Protein AF-A0A2D0HL45-F1 (afdb_monomer)

Solvent-accessible surface area (backbone atoms only — not comparable to full-atom values): 13352 Å² total; per-residue (Å²): 132,86,79,77,74,74,88,69,82,51,83,36,63,44,53,72,78,44,89,88,61,51,73,60,35,48,45,4,49,53,31,47,52,37,23,52,58,42,44,47,71,77,46,72,50,41,83,80,36,59,42,48,44,43,72,50,83,51,104,52,35,43,33,35,37,68,48,84,56,44,29,63,36,43,30,49,51,35,31,61,39,51,37,62,47,97,81,18,38,58,30,42,39,42,71,47,47,92,82,48,58,69,70,59,42,51,50,41,29,51,45,42,42,73,60,66,31,65,50,72,90,38,34,41,62,65,64,72,49,75,48,79,42,76,57,97,88,41,80,45,79,46,76,47,65,20,44,74,50,43,50,70,39,56,44,32,69,77,49,23,46,99,86,23,42,65,46,95,59,58,74,83,82,57,66,69,69,40,81,86,66,72,76,88,64,93,85,51,93,85,78,68,73,68,86,48,72,76,58,50,69,74,19,57,67,24,54,69,63,65,52,34,67,66,43,48,65,52,51,54,52,51,54,74,74,65,62,134

Radius of gyration: 19.43 Å; Cα contacts (8 Å, |Δi|>4): 300; chains: 1; bounding box: 54×35×70 Å

Mean predicted aligned error: 11.61 Å

Structure (mmCIF, N/CA/C/O backbone):
data_AF-A0A2D0HL45-F1
#
_entry.id   AF-A0A2D0HL45-F1
#
loop_
_atom_site.group_PDB
_atom_site.id
_atom_site.type_symbol
_atom_site.label_atom_id
_atom_site.label_alt_id
_atom_site.label_comp_id
_atom_site.label_asym_id
_atom_site.label_entity_id
_atom_site.label_seq_id
_atom_site.pdbx_PDB_ins_code
_atom_site.Cartn_x
_atom_site.Cartn_y
_atom_site.Cartn_z
_atom_site.occupancy
_atom_site.B_iso_or_equiv
_atom_site.auth_seq_id
_atom_site.auth_comp_id
_atom_site.auth_asym_id
_atom_site.auth_atom_id
_atom_site.pdbx_PDB_model_num
ATOM 1 N N . MET A 1 1 ? 6.464 -2.007 38.163 1.00 32.06 1 MET A N 1
ATOM 2 C CA . MET A 1 1 ? 4.986 -1.958 38.150 1.00 32.06 1 MET A CA 1
ATOM 3 C C . MET A 1 1 ? 4.542 -2.177 36.715 1.00 32.06 1 MET A C 1
ATOM 5 O O . MET A 1 1 ? 5.005 -1.414 35.874 1.00 32.06 1 MET A O 1
ATOM 9 N N . PRO A 1 2 ? 3.759 -3.215 36.379 1.00 33.69 2 PRO A N 1
ATOM 10 C CA . PRO A 1 2 ? 3.255 -3.335 35.023 1.00 33.69 2 PRO A CA 1
ATOM 11 C C . PRO A 1 2 ? 2.146 -2.297 34.858 1.00 33.69 2 PRO A C 1
ATOM 13 O O . PRO A 1 2 ? 1.166 -2.292 35.602 1.00 33.69 2 PRO A O 1
ATOM 16 N N . VAL A 1 3 ? 2.342 -1.378 33.919 1.00 33.78 3 VAL A N 1
ATOM 17 C CA . VAL A 1 3 ? 1.290 -0.474 33.465 1.00 33.78 3 VAL A CA 1
ATOM 18 C C . VAL A 1 3 ? 0.230 -1.355 32.815 1.00 33.78 3 VAL A C 1
ATOM 20 O O . VAL A 1 3 ? 0.477 -1.981 31.786 1.00 33.78 3 VAL A O 1
ATOM 23 N N . VAL A 1 4 ? -0.928 -1.459 33.463 1.00 36.31 4 VAL A N 1
ATOM 24 C CA . VAL A 1 4 ? -2.128 -2.048 32.874 1.00 36.31 4 VAL A CA 1
ATOM 25 C C . VAL A 1 4 ? -2.457 -1.191 31.659 1.00 36.31 4 VAL A C 1
ATOM 27 O O . VAL A 1 4 ? -2.862 -0.040 31.809 1.00 36.31 4 VAL A O 1
ATOM 30 N N . ALA A 1 5 ? -2.207 -1.718 30.459 1.00 38.91 5 ALA A N 1
ATOM 31 C CA . ALA A 1 5 ? -2.649 -1.091 29.226 1.00 38.91 5 ALA A CA 1
ATOM 32 C C . ALA A 1 5 ? -4.167 -0.911 29.332 1.00 38.91 5 ALA A C 1
ATOM 34 O O . ALA A 1 5 ? -4.906 -1.892 29.446 1.00 38.91 5 ALA A O 1
ATOM 35 N N . SER A 1 6 ? -4.623 0.340 29.380 1.00 40.00 6 SER A N 1
ATOM 36 C CA . SER A 1 6 ? -6.040 0.657 29.292 1.00 40.00 6 SER A CA 1
ATOM 37 C C . SER A 1 6 ? -6.598 -0.018 28.043 1.00 40.00 6 SER A C 1
ATOM 39 O O . SER A 1 6 ? -6.000 0.045 26.969 1.00 40.00 6 SER A O 1
ATOM 41 N N . VAL A 1 7 ? -7.730 -0.705 28.191 1.00 44.62 7 VAL A N 1
ATOM 42 C CA . VAL A 1 7 ? -8.458 -1.299 27.069 1.00 44.62 7 VAL A CA 1
ATOM 43 C C . VAL A 1 7 ? -9.063 -0.147 26.271 1.00 44.62 7 VAL A C 1
ATOM 45 O O . VAL A 1 7 ? -10.201 0.258 26.485 1.00 44.62 7 VAL A O 1
ATOM 48 N N . VAL A 1 8 ? -8.251 0.450 25.404 1.00 56.59 8 VAL A N 1
ATOM 49 C CA . VAL A 1 8 ? -8.719 1.368 24.375 1.00 56.59 8 VAL A CA 1
ATOM 50 C C . VAL A 1 8 ? -9.341 0.488 23.299 1.00 56.59 8 VAL A C 1
ATOM 52 O O . VAL A 1 8 ? -8.666 -0.382 22.747 1.00 56.59 8 VAL A O 1
ATOM 55 N N . ASN A 1 9 ? -10.646 0.644 23.064 1.00 73.19 9 ASN A N 1
ATOM 56 C CA . ASN A 1 9 ? -11.312 -0.032 21.955 1.00 73.19 9 ASN A CA 1
ATOM 57 C C . ASN A 1 9 ? -10.661 0.455 20.660 1.00 73.19 9 ASN A C 1
ATOM 59 O O . ASN A 1 9 ? -10.787 1.643 20.368 1.00 73.19 9 ASN A O 1
ATOM 63 N N . PRO A 1 10 ? -9.976 -0.421 19.906 1.00 83.44 10 PRO A N 1
ATOM 64 C CA . PRO A 1 10 ? -9.275 0.003 18.712 1.00 83.44 10 PRO A CA 1
ATOM 65 C C . PRO A 1 10 ? -10.278 0.527 17.689 1.00 83.44 10 PRO A C 1
ATOM 67 O O . PRO A 1 10 ? -11.283 -0.136 17.413 1.00 83.44 10 PRO A O 1
ATOM 70 N N . LYS A 1 11 ? -9.988 1.680 17.085 1.00 85.38 11 LYS A N 1
ATOM 71 C CA . LYS A 1 11 ? -10.807 2.215 15.986 1.00 85.38 11 LYS A CA 1
ATOM 72 C C . LYS A 1 11 ? -10.955 1.235 14.817 1.00 85.38 11 LYS A C 1
ATOM 74 O O . LYS A 1 11 ? -12.012 1.200 14.192 1.00 85.38 11 LYS A O 1
ATOM 79 N N . ILE A 1 12 ? -9.929 0.426 14.526 1.00 86.00 12 ILE A N 1
ATOM 80 C CA . ILE A 1 12 ? -10.014 -0.679 13.553 1.00 86.00 12 ILE A CA 1
ATOM 81 C C . ILE A 1 12 ? -9.445 -1.957 14.153 1.00 86.00 12 ILE A C 1
ATOM 83 O O . ILE A 1 12 ? -8.337 -1.958 14.690 1.00 86.00 12 ILE A O 1
ATOM 87 N N . GLN A 1 13 ? -10.149 -3.071 13.947 1.00 84.69 13 GLN A N 1
ATOM 88 C CA . GLN A 1 13 ? -9.666 -4.401 14.307 1.00 84.69 13 GLN A CA 1
ATOM 89 C C . GLN A 1 13 ? -9.912 -5.416 13.189 1.00 84.69 13 GLN A C 1
ATOM 91 O O . GLN A 1 13 ? -11.034 -5.615 12.727 1.00 84.69 13 GLN A O 1
ATOM 96 N N . LEU A 1 14 ? -8.851 -6.105 12.782 1.00 81.88 14 LEU A N 1
ATOM 97 C CA . LEU A 1 14 ? -8.839 -7.078 11.692 1.00 81.88 14 LEU A CA 1
ATOM 98 C C . LEU A 1 14 ? -8.418 -8.433 12.259 1.00 81.88 14 LEU A C 1
ATOM 100 O O . LEU A 1 14 ? -7.443 -8.514 13.004 1.00 81.88 14 LEU A O 1
ATOM 104 N N . SER A 1 15 ? -9.137 -9.501 11.913 1.00 84.69 15 SER A N 1
ATOM 105 C CA . SER A 1 15 ? -8.855 -10.859 12.390 1.00 84.69 15 SER A CA 1
ATOM 106 C C . SER A 1 15 ? -8.793 -11.841 11.229 1.00 84.69 15 SER A C 1
ATOM 108 O O . SER A 1 15 ? -9.733 -11.936 10.443 1.00 84.69 15 SER A O 1
ATOM 110 N N . LEU A 1 16 ? -7.714 -12.624 11.148 1.00 81.50 16 LEU A N 1
ATOM 111 C CA . LEU A 1 16 ? -7.560 -13.689 10.150 1.00 81.50 16 LEU A CA 1
ATOM 112 C C . LEU A 1 16 ? -8.571 -14.834 10.342 1.00 81.50 16 LEU A C 1
ATOM 114 O O . LEU A 1 16 ? -8.855 -15.579 9.399 1.00 81.50 16 LEU A O 1
ATOM 118 N N . GLY A 1 17 ? -9.090 -14.979 11.566 1.00 79.00 17 GLY A N 1
ATOM 119 C CA . GLY A 1 17 ? -10.068 -15.998 11.944 1.00 79.00 17 GLY A CA 1
ATOM 120 C C . GLY A 1 17 ? -11.524 -15.602 11.700 1.00 79.00 17 GLY A C 1
ATOM 121 O O . GLY A 1 17 ? -12.405 -16.405 11.988 1.00 79.00 17 GLY A O 1
ATOM 122 N N . ASP A 1 18 ? -11.793 -14.393 11.199 1.00 77.75 18 ASP A N 1
ATOM 123 C CA . ASP A 1 18 ? -13.158 -13.962 10.898 1.00 77.75 18 ASP A CA 1
ATOM 124 C C . ASP A 1 18 ? -13.743 -14.827 9.753 1.00 77.75 18 ASP A C 1
ATOM 126 O O . ASP A 1 18 ? -13.163 -14.893 8.666 1.00 77.75 18 ASP A O 1
ATOM 130 N N . PRO A 1 19 ? -14.873 -15.527 9.956 1.00 75.94 19 PRO A N 1
ATOM 131 C CA . PRO A 1 19 ? -15.447 -16.397 8.928 1.00 75.94 19 PRO A CA 1
ATOM 132 C C . PRO A 1 19 ? -15.963 -15.629 7.700 1.00 75.94 19 PRO A C 1
ATOM 134 O O . PRO A 1 19 ? -16.224 -16.234 6.660 1.00 75.94 19 PRO A O 1
ATOM 137 N N . SER A 1 20 ? -16.118 -14.306 7.795 1.00 71.88 20 SER A N 1
ATOM 138 C CA . SER A 1 20 ? -16.593 -13.454 6.702 1.00 71.88 20 SER A CA 1
ATOM 139 C C . SER A 1 20 ? -15.489 -12.988 5.742 1.00 71.88 20 SER A C 1
ATOM 141 O O . SER A 1 20 ? -15.802 -12.480 4.657 1.00 71.88 20 SER A O 1
ATOM 143 N N . ILE A 1 21 ? -14.209 -13.173 6.100 1.00 70.00 21 ILE A N 1
ATOM 144 C CA . ILE A 1 21 ? -13.082 -12.732 5.276 1.00 70.00 21 ILE A CA 1
ATOM 145 C C . ILE A 1 21 ? -12.648 -13.814 4.277 1.00 70.00 21 ILE A C 1
ATOM 147 O O . ILE A 1 21 ? -12.538 -14.997 4.586 1.00 70.00 21 ILE A O 1
ATOM 151 N N . THR A 1 22 ? -12.371 -13.400 3.041 1.00 75.50 22 THR A N 1
ATOM 152 C CA . THR A 1 22 ? -11.852 -14.288 1.983 1.00 75.50 22 THR A CA 1
ATOM 153 C C . THR A 1 22 ? -10.320 -14.305 1.965 1.00 75.50 22 THR A C 1
ATOM 155 O O . THR A 1 22 ? -9.671 -13.478 2.605 1.00 75.50 22 THR A O 1
ATOM 158 N N . TRP A 1 23 ? -9.714 -15.191 1.169 1.00 74.00 23 TRP A N 1
ATOM 159 C CA . TRP A 1 23 ? -8.257 -15.232 0.971 1.00 74.00 23 TRP A CA 1
ATOM 160 C C . TRP A 1 23 ? -7.651 -13.894 0.520 1.00 74.00 23 TRP A C 1
ATOM 162 O O . TRP A 1 23 ? -6.572 -13.531 0.973 1.00 74.00 23 TRP A O 1
ATOM 172 N N . ILE A 1 24 ? -8.380 -13.122 -0.291 1.00 69.19 24 ILE A N 1
ATOM 173 C CA . ILE A 1 24 ? -7.975 -11.776 -0.731 1.00 69.19 24 ILE A CA 1
ATOM 174 C C . ILE A 1 24 ? -7.875 -10.817 0.460 1.00 69.19 24 ILE A C 1
ATOM 176 O O . ILE A 1 24 ? -6.890 -10.100 0.591 1.00 69.19 24 ILE A O 1
ATOM 180 N N . HIS A 1 25 ? -8.841 -10.854 1.379 1.00 71.88 25 HIS A N 1
ATOM 181 C CA . HIS A 1 25 ? -8.785 -10.033 2.588 1.00 71.88 25 HIS A CA 1
ATOM 182 C C . HIS A 1 25 ? -7.601 -10.432 3.474 1.00 71.88 25 HIS A C 1
ATOM 184 O O . HIS A 1 25 ? -6.937 -9.564 4.026 1.00 71.88 25 HIS A O 1
ATOM 190 N N . ARG A 1 26 ? -7.306 -11.736 3.591 1.00 80.00 26 ARG A N 1
ATOM 191 C CA . ARG A 1 26 ? -6.144 -12.231 4.351 1.00 80.00 26 ARG A CA 1
ATOM 192 C C . ARG A 1 26 ? -4.827 -11.744 3.754 1.00 80.00 26 ARG A C 1
ATOM 194 O O . ARG A 1 26 ? -3.961 -11.301 4.502 1.00 80.00 26 ARG A O 1
ATOM 201 N N . ALA A 1 27 ? -4.704 -11.776 2.427 1.00 76.75 27 ALA A N 1
ATOM 202 C CA . ALA A 1 27 ? -3.566 -11.195 1.722 1.00 76.75 27 ALA A CA 1
ATOM 203 C C . ALA A 1 27 ? -3.451 -9.686 1.995 1.00 76.75 27 ALA A C 1
ATOM 205 O O . ALA A 1 27 ? -2.362 -9.203 2.291 1.00 76.75 27 ALA A O 1
ATOM 206 N N . GLY A 1 28 ? -4.583 -8.974 2.008 1.00 76.50 28 GLY A N 1
ATOM 207 C CA . GLY A 1 28 ? -4.655 -7.580 2.433 1.00 76.50 28 GLY A CA 1
ATOM 208 C C . GLY A 1 28 ? -4.145 -7.352 3.858 1.00 76.50 28 GLY A C 1
ATOM 209 O O . GLY A 1 28 ? -3.267 -6.522 4.068 1.00 76.50 28 GLY A O 1
ATOM 210 N N . ILE A 1 29 ? -4.623 -8.130 4.836 1.00 82.06 29 ILE A N 1
ATOM 211 C CA . ILE A 1 29 ? -4.160 -8.060 6.237 1.00 82.06 29 ILE A CA 1
ATOM 212 C C . ILE A 1 29 ? -2.646 -8.261 6.316 1.00 82.06 29 ILE A C 1
ATOM 214 O O . ILE A 1 29 ? -1.959 -7.488 6.982 1.00 82.06 29 ILE A O 1
ATOM 218 N N . ALA A 1 30 ? -2.122 -9.277 5.626 1.00 84.56 30 ALA A N 1
ATOM 219 C CA . ALA A 1 30 ? -0.688 -9.546 5.590 1.00 84.56 30 ALA A CA 1
ATOM 220 C C . ALA A 1 30 ? 0.087 -8.368 4.981 1.00 84.56 30 ALA A C 1
ATOM 222 O O . ALA A 1 30 ? 1.128 -7.967 5.499 1.00 84.56 30 ALA A O 1
ATOM 223 N N . GLY A 1 31 ? -0.451 -7.758 3.927 1.00 85.25 31 GLY A N 1
ATOM 224 C CA . GLY A 1 31 ? 0.129 -6.562 3.342 1.00 85.25 31 GLY A CA 1
ATOM 225 C C . GLY A 1 31 ? 0.176 -5.360 4.289 1.00 85.25 31 GLY A C 1
ATOM 226 O O . GLY A 1 31 ? 1.186 -4.648 4.334 1.00 85.25 31 GLY A O 1
ATOM 227 N N . LEU A 1 32 ? -0.869 -5.186 5.108 1.00 88.62 32 LEU A N 1
ATOM 228 C CA . LEU A 1 32 ? -0.907 -4.137 6.136 1.00 88.62 32 LEU A CA 1
ATOM 229 C C . LEU A 1 32 ? 0.157 -4.374 7.160 1.00 88.62 32 LEU A C 1
ATOM 231 O O . LEU A 1 32 ? 0.913 -3.474 7.491 1.00 88.62 32 LEU A O 1
ATOM 235 N N . TRP A 1 33 ? 0.214 -5.608 7.636 1.00 90.81 33 TRP A N 1
ATOM 236 C CA . TRP A 1 33 ? 1.158 -6.018 8.641 1.00 90.81 33 TRP A CA 1
ATOM 237 C C . TRP A 1 33 ? 2.587 -5.678 8.234 1.00 90.81 33 TRP A C 1
ATOM 239 O O . TRP A 1 33 ? 3.313 -5.046 8.999 1.00 90.81 33 TRP A O 1
ATOM 249 N N . MET A 1 34 ? 2.979 -6.063 7.016 1.00 91.12 34 MET A N 1
ATOM 250 C CA . MET A 1 34 ? 4.317 -5.784 6.494 1.00 91.12 34 MET A CA 1
ATOM 251 C C . MET A 1 34 ? 4.567 -4.279 6.385 1.00 91.12 34 MET A C 1
ATOM 253 O O . MET A 1 34 ? 5.622 -3.796 6.792 1.00 91.12 34 MET A O 1
ATOM 257 N N . THR A 1 35 ? 3.572 -3.522 5.920 1.00 93.12 35 THR A N 1
ATOM 258 C CA . THR A 1 35 ? 3.667 -2.061 5.835 1.00 93.12 35 THR A CA 1
ATOM 259 C C . THR A 1 35 ? 3.834 -1.412 7.205 1.00 93.12 35 THR A C 1
ATOM 261 O O . THR A 1 35 ? 4.759 -0.629 7.395 1.00 93.12 35 THR A O 1
ATOM 264 N N . LEU A 1 36 ? 3.006 -1.775 8.184 1.00 94.00 36 LEU A N 1
ATOM 265 C CA . LEU A 1 36 ? 3.097 -1.262 9.551 1.00 94.00 36 LEU A CA 1
ATOM 266 C C . LEU A 1 36 ? 4.441 -1.613 10.191 1.00 94.00 36 LEU A C 1
ATOM 268 O O . LEU A 1 36 ? 5.030 -0.771 10.858 1.00 94.00 36 LEU A O 1
ATOM 272 N N . LYS A 1 37 ? 4.979 -2.814 9.934 1.00 94.12 37 LYS A N 1
ATOM 273 C CA . LYS A 1 37 ? 6.322 -3.195 10.392 1.00 94.12 37 LYS A CA 1
ATOM 274 C C . LYS A 1 37 ? 7.435 -2.361 9.778 1.00 94.12 37 LYS A C 1
ATOM 276 O O . LYS A 1 37 ? 8.422 -2.088 10.459 1.00 94.12 37 LYS A O 1
ATOM 281 N N . GLN A 1 38 ? 7.288 -1.932 8.532 1.00 94.19 38 GLN A N 1
ATOM 282 C CA . GLN A 1 38 ? 8.246 -1.011 7.937 1.00 94.19 38 GLN A CA 1
ATOM 283 C C . GLN A 1 38 ? 8.064 0.418 8.472 1.00 94.19 38 GLN A C 1
ATOM 285 O O . GLN A 1 38 ? 9.054 1.078 8.781 1.00 94.19 38 GLN A O 1
ATOM 290 N N . LEU A 1 39 ? 6.826 0.877 8.669 1.00 94.62 39 LEU A N 1
ATOM 291 C CA . LEU A 1 39 ? 6.544 2.185 9.273 1.00 94.62 39 LEU A CA 1
ATOM 292 C C . LEU A 1 39 ? 7.012 2.276 10.729 1.00 94.62 39 LEU A C 1
ATOM 294 O O . LEU A 1 39 ? 7.439 3.342 11.151 1.00 94.62 39 LEU A O 1
ATOM 298 N N . GLU A 1 40 ? 7.007 1.167 11.472 1.00 94.50 40 GLU A N 1
ATOM 299 C CA . GLU A 1 40 ? 7.599 1.054 12.815 1.00 94.50 40 GLU A CA 1
ATOM 300 C C . GLU A 1 40 ? 9.089 1.433 12.814 1.00 94.50 40 GLU A C 1
ATOM 302 O O . GLU A 1 40 ? 9.574 2.001 13.787 1.00 94.50 40 GLU A O 1
ATOM 307 N N . LYS A 1 41 ? 9.812 1.141 11.724 1.00 94.00 41 LYS A N 1
ATOM 308 C CA . LYS A 1 41 ? 11.231 1.493 11.573 1.00 94.00 41 LYS A CA 1
ATOM 309 C C . LYS A 1 41 ? 11.427 2.935 11.110 1.00 94.00 41 LYS A C 1
ATOM 311 O O . LYS A 1 41 ? 12.370 3.580 11.547 1.00 94.00 41 LYS A O 1
ATOM 316 N N . LEU A 1 42 ? 10.569 3.409 10.202 1.00 93.69 42 LEU A N 1
ATOM 317 C CA . LEU A 1 42 ? 10.660 4.756 9.621 1.00 93.69 42 LEU A CA 1
ATOM 318 C C . LEU A 1 42 ? 10.202 5.849 10.595 1.00 93.69 42 LEU A C 1
ATOM 320 O O . LEU A 1 42 ? 10.759 6.939 10.592 1.00 93.69 42 LEU A O 1
ATOM 324 N N . TYR A 1 43 ? 9.202 5.538 11.419 1.00 95.75 43 TYR A N 1
ATOM 325 C CA . TYR A 1 43 ? 8.583 6.440 12.387 1.00 95.75 43 TYR A CA 1
ATOM 326 C C . TYR A 1 43 ? 8.501 5.728 13.739 1.00 95.75 43 TYR A C 1
ATOM 328 O O . TYR A 1 43 ? 7.418 5.264 14.118 1.00 95.75 43 TYR A O 1
ATOM 336 N N . PRO A 1 44 ? 9.624 5.531 14.448 1.00 94.50 44 PRO A N 1
ATOM 337 C CA . PRO A 1 44 ? 9.659 4.729 15.670 1.00 94.50 44 PRO A CA 1
ATOM 338 C C . PRO A 1 44 ? 8.788 5.305 16.790 1.00 94.50 44 PRO A C 1
ATOM 340 O O . PRO A 1 44 ? 8.279 4.544 17.617 1.00 94.50 44 PRO A O 1
ATOM 343 N N . ILE A 1 45 ? 8.567 6.621 16.807 1.00 95.62 45 ILE A N 1
ATOM 344 C CA . ILE A 1 45 ? 7.834 7.294 17.878 1.00 95.62 45 ILE A CA 1
ATOM 345 C C . ILE A 1 45 ? 6.398 7.577 17.400 1.00 95.62 45 ILE A C 1
ATOM 347 O O . ILE A 1 45 ? 6.215 8.216 16.365 1.00 95.62 45 ILE A O 1
ATOM 351 N N . PRO A 1 46 ? 5.344 7.168 18.140 1.00 93.00 46 PRO A N 1
AT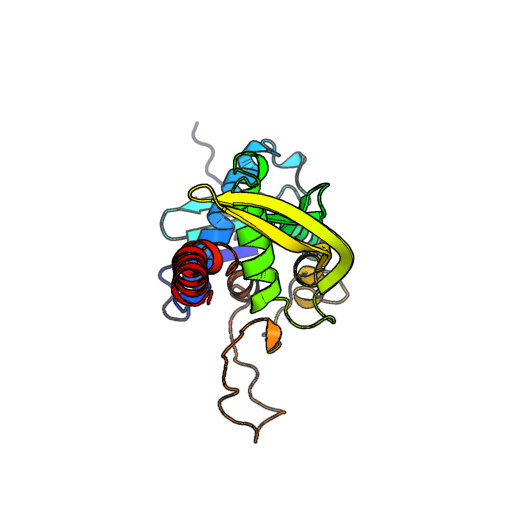OM 352 C CA . PRO A 1 46 ? 3.956 7.416 17.732 1.00 93.00 46 PRO A CA 1
ATOM 353 C C . PRO A 1 46 ? 3.627 8.889 17.464 1.00 93.00 46 PRO A C 1
ATOM 355 O O . PRO A 1 46 ? 2.822 9.171 16.585 1.00 93.00 46 PRO A O 1
ATOM 358 N N . ALA A 1 47 ? 4.279 9.819 18.170 1.00 94.19 47 ALA A N 1
ATOM 359 C CA . ALA A 1 47 ? 4.107 11.262 17.991 1.00 94.19 47 ALA A CA 1
ATOM 360 C C . ALA A 1 47 ? 4.533 11.781 16.601 1.00 94.19 47 ALA A C 1
ATOM 362 O O . ALA A 1 47 ? 4.117 12.864 16.200 1.00 94.19 47 ALA A O 1
ATOM 363 N N . GLU A 1 48 ? 5.330 11.016 15.849 1.00 94.31 48 GLU A N 1
ATOM 364 C CA . GLU A 1 48 ? 5.717 11.338 14.465 1.00 94.31 48 GLU A CA 1
ATOM 365 C C . GLU A 1 48 ? 4.616 10.978 13.454 1.00 94.31 48 GLU A C 1
ATOM 367 O O . GLU A 1 48 ? 4.703 11.318 12.273 1.00 94.31 48 GLU A O 1
ATOM 372 N N . ARG A 1 49 ? 3.574 10.272 13.906 1.00 96.12 49 ARG A N 1
ATOM 373 C CA . ARG A 1 49 ? 2.483 9.764 13.076 1.00 96.12 49 ARG A CA 1
ATOM 374 C C . ARG A 1 49 ? 1.206 10.548 13.387 1.00 96.12 49 ARG A C 1
ATOM 376 O O . ARG A 1 49 ? 0.927 10.826 14.558 1.00 96.12 49 ARG A O 1
ATOM 383 N N . PRO A 1 50 ? 0.378 10.878 12.383 1.00 96.44 50 PRO A N 1
ATOM 384 C CA . PRO A 1 50 ? -0.862 11.602 12.626 1.00 96.44 50 PRO A CA 1
ATOM 385 C C . PRO A 1 50 ? -1.765 10.893 13.633 1.00 96.44 50 PRO A C 1
ATOM 387 O O . PRO A 1 50 ? -1.902 9.669 13.614 1.00 96.44 50 PRO A O 1
ATOM 390 N N . GLY A 1 51 ? -2.370 11.675 14.529 1.00 95.06 51 GLY A N 1
ATOM 391 C CA . GLY A 1 51 ? -3.258 11.150 15.562 1.00 95.06 51 GLY A CA 1
ATOM 392 C C . GLY A 1 51 ? -2.571 10.241 16.581 1.00 95.06 51 GLY A C 1
ATOM 393 O O . GLY A 1 51 ? -3.257 9.450 17.219 1.00 95.06 51 GLY A O 1
ATOM 394 N N . ASN A 1 52 ? -1.243 10.302 16.730 1.00 96.19 52 ASN A N 1
ATOM 395 C CA . ASN A 1 52 ? -0.491 9.354 17.554 1.00 96.19 52 ASN A CA 1
ATOM 396 C C . ASN A 1 52 ? -0.789 7.896 17.162 1.00 96.19 52 ASN A C 1
ATOM 398 O O . ASN A 1 52 ? -0.972 7.048 18.035 1.00 96.19 52 ASN A O 1
ATOM 402 N N . LEU A 1 53 ? -0.906 7.616 15.854 1.00 95.31 53 LEU A N 1
ATOM 403 C CA . LEU A 1 53 ? -1.301 6.304 15.343 1.00 95.31 53 LEU A CA 1
ATOM 404 C C . LEU A 1 53 ? -0.418 5.190 15.924 1.00 95.31 53 LEU A C 1
ATOM 406 O O . LEU A 1 53 ? 0.794 5.118 15.693 1.00 95.31 53 LEU A O 1
ATOM 410 N N . THR A 1 54 ? -1.060 4.269 16.627 1.00 95.50 54 THR A N 1
ATOM 411 C CA . THR A 1 54 ? -0.454 3.063 17.181 1.00 95.50 54 THR A CA 1
ATOM 412 C C . THR A 1 54 ? -1.140 1.828 16.628 1.00 95.50 54 THR A C 1
ATOM 414 O O . THR A 1 54 ? -2.249 1.877 16.090 1.00 95.50 54 THR A O 1
ATOM 417 N N . TRP A 1 55 ? -0.453 0.698 16.734 1.00 94.00 55 TRP A N 1
ATOM 418 C CA . TRP A 1 55 ? -0.989 -0.576 16.303 1.00 94.00 55 TRP A CA 1
ATOM 419 C C . TRP A 1 55 ? -0.521 -1.708 17.200 1.00 94.00 55 TRP A C 1
ATOM 421 O O . TRP A 1 55 ? 0.591 -1.693 17.729 1.00 94.00 55 TRP A O 1
ATOM 431 N N . LEU A 1 56 ? -1.380 -2.713 17.335 1.00 93.62 56 LEU A N 1
ATOM 432 C CA . LEU A 1 56 ? -1.072 -3.975 17.990 1.00 93.62 56 LEU A CA 1
ATOM 433 C C . LEU A 1 56 ? -1.142 -5.093 16.956 1.00 93.62 56 LEU A C 1
ATOM 435 O O . LEU A 1 56 ? -2.164 -5.293 16.299 1.00 93.62 56 LEU A O 1
ATOM 439 N N . LEU A 1 57 ? -0.041 -5.826 16.834 1.00 92.06 57 LEU A N 1
ATOM 440 C CA . LEU A 1 57 ? 0.149 -6.879 15.847 1.00 92.06 57 LEU A CA 1
ATOM 441 C C . LEU A 1 57 ? 0.279 -8.226 16.573 1.00 92.06 57 LEU A C 1
ATOM 443 O O . LEU A 1 57 ? 1.264 -8.459 17.271 1.00 92.06 57 LEU A O 1
ATOM 447 N N . THR A 1 58 ? -0.700 -9.125 16.406 1.00 91.00 58 THR A N 1
ATOM 448 C CA . THR A 1 58 ? -0.642 -10.528 16.875 1.00 91.00 58 THR A CA 1
ATOM 449 C C . THR A 1 58 ? -0.748 -11.512 15.704 1.00 91.00 58 THR A C 1
ATOM 451 O O . THR A 1 58 ? -1.339 -11.165 14.688 1.00 91.00 58 THR A O 1
ATOM 454 N N . PRO A 1 59 ? -0.276 -12.768 15.808 1.00 89.50 59 PRO A N 1
ATOM 455 C CA . PRO A 1 59 ? -0.290 -13.703 14.675 1.00 89.50 59 PRO A CA 1
ATOM 456 C C . PRO A 1 59 ? -1.647 -13.892 13.973 1.00 89.50 59 PRO A C 1
ATOM 458 O O . PRO A 1 59 ? -1.689 -14.394 12.853 1.00 89.50 59 PRO A O 1
ATOM 461 N N . ARG A 1 60 ? -2.766 -13.533 14.623 1.00 86.12 60 ARG A N 1
ATOM 462 C CA . ARG A 1 60 ? -4.116 -13.636 14.053 1.00 86.12 60 ARG A CA 1
ATOM 463 C C . ARG A 1 60 ? -4.885 -12.323 13.989 1.00 86.12 60 ARG A C 1
ATOM 465 O O . ARG A 1 60 ? -5.948 -12.317 13.372 1.00 86.12 60 ARG A O 1
ATOM 472 N N . THR A 1 61 ? -4.397 -11.246 14.600 1.00 86.62 61 THR A N 1
ATOM 473 C CA . THR A 1 61 ? -5.133 -9.981 14.679 1.00 86.62 61 THR A CA 1
ATOM 474 C C . THR A 1 61 ? -4.242 -8.768 14.481 1.00 86.62 61 THR A C 1
ATOM 476 O O . THR A 1 61 ? -3.085 -8.746 14.891 1.00 86.62 61 THR A O 1
ATOM 479 N N . LEU A 1 62 ? -4.824 -7.732 13.894 1.00 87.62 62 LEU A N 1
ATOM 480 C CA . LEU A 1 62 ? -4.224 -6.419 13.736 1.00 87.62 62 LEU A CA 1
ATOM 481 C C . LEU A 1 62 ? -5.216 -5.390 14.255 1.00 87.62 62 LEU A C 1
ATOM 483 O O . LEU A 1 62 ? -6.358 -5.354 13.798 1.00 87.62 62 LEU A O 1
ATOM 487 N N . SER A 1 63 ? -4.774 -4.563 15.191 1.00 89.00 63 SER A N 1
ATOM 488 C CA . SER A 1 63 ? -5.568 -3.466 15.735 1.00 89.00 63 SER A CA 1
ATOM 489 C C . SER A 1 63 ? -4.866 -2.143 15.472 1.00 89.00 63 SER A C 1
ATOM 491 O O . SER A 1 63 ? -3.654 -2.062 15.658 1.00 89.00 63 SER A O 1
ATOM 493 N N . LEU A 1 64 ? -5.619 -1.128 15.057 1.00 90.00 64 LEU A N 1
ATOM 494 C CA . LEU A 1 64 ? -5.145 0.241 14.864 1.00 90.00 64 LEU A CA 1
ATOM 495 C C . LEU A 1 64 ? -5.892 1.174 15.809 1.00 90.00 64 LEU A C 1
ATOM 497 O O . LEU A 1 64 ? -7.112 1.063 15.944 1.00 90.00 64 LEU A O 1
ATOM 501 N N . GLU A 1 65 ? -5.158 2.111 16.396 1.00 92.38 65 GLU A N 1
ATOM 502 C CA . GLU A 1 65 ? -5.704 3.109 17.307 1.00 92.38 65 GLU A CA 1
ATOM 503 C C . GLU A 1 65 ? -5.073 4.475 17.054 1.00 92.38 65 GLU A C 1
ATOM 505 O O . GLU A 1 65 ? -3.858 4.584 16.878 1.00 92.38 65 GLU A O 1
ATOM 510 N N . TRP A 1 66 ? -5.897 5.520 17.030 1.00 94.06 66 TRP A N 1
ATOM 511 C CA . TRP A 1 66 ? -5.448 6.893 16.828 1.00 94.06 66 TRP A CA 1
ATOM 512 C C . TRP A 1 66 ? -6.449 7.900 17.396 1.00 94.06 66 TRP A C 1
ATOM 514 O O . TRP A 1 66 ? -7.628 7.621 17.605 1.00 94.06 66 TRP A O 1
ATOM 524 N N . GLN A 1 67 ? -5.967 9.119 17.587 1.00 93.50 67 GLN A N 1
ATOM 525 C CA . GLN A 1 67 ? -6.706 10.277 18.065 1.00 93.50 67 GLN A CA 1
ATOM 526 C C . GLN A 1 67 ? -7.020 11.237 16.911 1.00 93.50 67 GLN A C 1
ATOM 528 O O . GLN A 1 67 ? -6.318 11.286 15.901 1.00 93.50 67 GLN A O 1
ATOM 533 N N . GLY A 1 68 ? -8.056 12.055 17.082 1.00 91.38 68 GLY A N 1
ATOM 534 C CA . GLY A 1 68 ? -8.431 13.072 16.101 1.00 91.38 68 GLY A CA 1
ATOM 535 C C . GLY A 1 68 ? -9.206 12.513 14.906 1.00 91.38 68 GLY A C 1
ATOM 536 O O . GLY A 1 68 ? -10.002 11.586 15.044 1.00 91.38 68 GLY A O 1
ATOM 537 N N . GLN A 1 69 ? -9.025 13.146 13.745 1.00 92.81 69 GLN A N 1
ATOM 538 C CA . GLN A 1 69 ? -9.834 12.916 12.548 1.00 92.81 69 GLN A CA 1
ATOM 539 C C . GLN A 1 69 ? -9.346 11.700 11.746 1.00 92.81 69 GLN A C 1
ATOM 541 O O . GLN A 1 69 ? -8.186 11.649 11.332 1.00 92.81 69 GLN A O 1
ATOM 546 N N . ASP A 1 70 ? -10.250 10.759 11.464 1.00 90.06 70 ASP A N 1
ATOM 547 C CA . ASP A 1 70 ? -9.934 9.491 10.789 1.00 90.06 70 ASP A CA 1
ATOM 548 C C . ASP A 1 70 ? -9.357 9.699 9.392 1.00 90.06 70 ASP A C 1
ATOM 550 O O . ASP A 1 70 ? -8.381 9.048 9.023 1.00 90.06 70 ASP A O 1
ATOM 554 N N . PHE A 1 71 ? -9.905 10.654 8.638 1.00 92.56 71 PHE A N 1
ATOM 555 C CA . PHE A 1 71 ? -9.420 10.969 7.298 1.00 92.56 71 PHE A CA 1
ATOM 556 C C . PHE A 1 71 ? -7.926 11.301 7.285 1.00 92.56 71 PHE A C 1
ATOM 558 O O . PHE A 1 71 ? -7.206 10.797 6.430 1.00 92.56 71 PHE A O 1
ATOM 565 N N . VAL A 1 72 ? -7.447 12.112 8.233 1.00 96.06 72 VAL A N 1
ATOM 566 C CA . VAL A 1 72 ? -6.040 12.543 8.278 1.00 96.06 72 VAL A CA 1
ATOM 567 C C . VAL A 1 72 ? -5.118 11.344 8.488 1.00 96.06 72 VAL A C 1
ATOM 569 O O . VAL A 1 72 ? -4.098 11.212 7.812 1.00 96.06 72 VAL A O 1
ATOM 572 N N . VAL A 1 73 ? -5.495 10.448 9.401 1.00 94.56 73 VAL A N 1
ATOM 573 C CA . VAL A 1 73 ? -4.701 9.263 9.736 1.00 94.56 73 VAL A CA 1
ATOM 574 C C . VAL A 1 73 ? -4.722 8.243 8.600 1.00 94.56 73 VAL A C 1
ATOM 576 O O . VAL A 1 73 ? -3.672 7.728 8.215 1.00 94.56 73 VAL A O 1
ATOM 579 N N . LEU A 1 74 ? -5.894 7.981 8.021 1.00 89.50 74 LEU A N 1
ATOM 580 C CA . LEU A 1 74 ? -6.045 7.025 6.927 1.00 89.50 74 LEU A CA 1
ATOM 581 C C . LEU A 1 74 ? -5.416 7.535 5.629 1.00 89.50 74 LEU A C 1
ATOM 583 O O . LEU A 1 74 ? -4.758 6.764 4.941 1.00 89.50 74 LEU A O 1
ATOM 587 N N . ASP A 1 75 ? -5.558 8.819 5.296 1.00 93.69 75 ASP A N 1
ATOM 588 C CA . ASP A 1 75 ? -4.913 9.416 4.120 1.00 93.69 75 ASP A CA 1
ATOM 589 C C . ASP A 1 75 ? -3.388 9.343 4.241 1.00 93.69 75 ASP A C 1
ATOM 591 O O . ASP A 1 75 ? -2.718 8.927 3.296 1.00 93.69 75 ASP A O 1
ATOM 595 N N . TRP A 1 76 ? -2.841 9.642 5.425 1.00 96.19 76 TRP A N 1
ATOM 596 C CA . TRP A 1 76 ? -1.417 9.451 5.692 1.00 96.19 76 TRP A CA 1
ATOM 597 C C . TRP A 1 76 ? -1.004 7.986 5.550 1.00 96.19 76 TRP A C 1
ATOM 599 O O . TRP A 1 76 ? -0.064 7.701 4.814 1.00 96.19 76 TRP A O 1
ATOM 609 N N . LEU A 1 77 ? -1.720 7.051 6.184 1.00 94.31 77 LEU A N 1
ATOM 610 C CA . LEU A 1 77 ? -1.387 5.626 6.138 1.00 94.31 77 LEU A CA 1
ATOM 611 C C . LEU A 1 77 ? -1.406 5.091 4.703 1.00 94.31 77 LEU A C 1
ATOM 613 O O . LEU A 1 77 ? -0.486 4.380 4.302 1.00 94.31 77 LEU A O 1
ATOM 617 N N . LEU A 1 78 ? -2.423 5.443 3.912 1.00 90.81 78 LEU A N 1
ATOM 618 C CA . LEU A 1 78 ? -2.532 5.011 2.519 1.00 90.81 78 LEU A CA 1
ATOM 619 C C . LEU A 1 78 ? -1.438 5.640 1.662 1.00 90.81 78 LEU A C 1
ATOM 621 O O . LEU A 1 78 ? -0.786 4.922 0.912 1.00 90.81 78 LEU A O 1
ATOM 625 N N . LYS A 1 79 ? -1.163 6.940 1.805 1.00 93.75 79 LYS A N 1
ATOM 626 C CA . LYS A 1 79 ? -0.035 7.562 1.103 1.00 93.75 79 LYS A CA 1
ATOM 627 C C . LYS A 1 79 ? 1.258 6.851 1.462 1.00 93.75 79 LYS A C 1
ATOM 629 O O . LYS A 1 79 ? 1.931 6.371 0.562 1.00 93.75 79 LYS A O 1
ATOM 634 N N . GLN A 1 80 ? 1.560 6.687 2.748 1.00 93.94 80 GLN A N 1
ATOM 635 C CA . GLN A 1 80 ? 2.756 5.989 3.227 1.00 93.94 80 GLN A CA 1
ATOM 636 C C . GLN A 1 80 ? 2.848 4.539 2.751 1.00 93.94 80 GLN A C 1
ATOM 638 O O . GLN A 1 80 ? 3.941 4.052 2.500 1.00 93.94 80 GLN A O 1
ATOM 643 N N . SER A 1 81 ? 1.726 3.844 2.590 1.00 91.25 81 SER A N 1
ATOM 644 C CA . SER A 1 81 ? 1.713 2.462 2.098 1.00 91.25 81 SER A CA 1
ATOM 645 C C . SER A 1 81 ? 1.990 2.375 0.590 1.00 91.25 81 SER A C 1
ATOM 647 O O . SER A 1 81 ? 2.630 1.429 0.129 1.00 91.25 81 SER A O 1
ATOM 649 N N . PHE A 1 82 ? 1.523 3.372 -0.165 1.00 90.94 82 PHE A N 1
ATOM 650 C CA . PHE A 1 82 ? 1.474 3.399 -1.626 1.00 90.94 82 PHE A CA 1
ATOM 651 C C . PHE A 1 82 ? 2.332 4.547 -2.159 1.00 90.94 82 PHE A C 1
ATOM 653 O O . PHE A 1 82 ? 1.837 5.582 -2.605 1.00 90.94 82 PHE A O 1
ATOM 660 N N . GLN A 1 83 ? 3.647 4.369 -2.104 1.00 93.62 83 GLN A N 1
ATOM 661 C CA . GLN A 1 83 ? 4.609 5.374 -2.542 1.00 93.62 83 GLN A CA 1
ATOM 662 C C . GLN A 1 83 ? 4.923 5.235 -4.036 1.00 93.62 83 GLN A C 1
ATOM 664 O O . GLN A 1 83 ? 4.546 4.267 -4.709 1.00 93.62 83 GLN A O 1
ATOM 669 N N . ILE A 1 84 ? 5.614 6.244 -4.553 1.00 94.62 84 ILE A N 1
ATOM 670 C CA . ILE A 1 84 ? 6.229 6.266 -5.877 1.00 94.62 84 ILE A CA 1
ATOM 671 C C . ILE A 1 84 ? 7.664 6.743 -5.652 1.00 94.62 84 ILE A C 1
ATOM 673 O O . ILE A 1 84 ? 7.862 7.702 -4.907 1.00 94.62 84 ILE A O 1
ATOM 677 N N . ASN A 1 85 ? 8.654 6.057 -6.219 1.00 93.12 85 ASN A N 1
ATOM 678 C CA . ASN A 1 85 ? 10.053 6.469 -6.079 1.00 93.12 85 ASN A CA 1
ATOM 679 C C . ASN A 1 85 ? 10.421 7.573 -7.092 1.00 93.12 85 ASN A C 1
ATOM 681 O O . ASN A 1 85 ? 9.615 7.964 -7.936 1.00 93.12 85 ASN A O 1
ATOM 685 N N . GLU A 1 86 ? 11.656 8.065 -7.028 1.00 91.62 86 GLU A N 1
ATOM 686 C CA . GLU A 1 86 ? 12.157 9.138 -7.904 1.00 91.62 86 GLU A CA 1
ATOM 687 C C . GLU A 1 86 ? 12.123 8.761 -9.399 1.00 91.62 86 GLU A C 1
ATOM 689 O O . GLU A 1 86 ? 11.915 9.613 -10.268 1.00 91.62 86 GLU A O 1
ATOM 694 N N . GLU A 1 87 ? 12.218 7.462 -9.691 1.00 92.25 87 GLU A N 1
ATOM 695 C CA . GLU A 1 87 ? 12.114 6.890 -11.035 1.00 92.25 87 GLU A CA 1
ATOM 696 C C . GLU A 1 87 ? 10.669 6.786 -11.547 1.00 92.25 87 GLU A C 1
ATOM 698 O O . GLU A 1 87 ? 10.428 6.415 -12.694 1.00 92.25 87 GLU A O 1
ATOM 703 N N . GLY A 1 88 ? 9.683 7.137 -10.718 1.00 94.06 88 GLY A N 1
ATOM 704 C CA . GLY A 1 88 ? 8.265 6.975 -11.022 1.00 94.06 88 GLY A CA 1
ATOM 705 C C . GLY A 1 88 ? 7.791 5.524 -11.001 1.00 94.06 88 GLY A C 1
ATOM 706 O O . GLY A 1 88 ? 6.769 5.196 -11.608 1.00 94.06 88 GLY A O 1
ATOM 707 N N . LEU A 1 89 ? 8.510 4.639 -10.313 1.00 94.38 89 LEU A N 1
ATOM 708 C CA . LEU A 1 89 ? 8.085 3.265 -10.071 1.00 94.38 89 LEU A CA 1
ATOM 709 C C . LEU A 1 89 ? 7.205 3.193 -8.827 1.00 94.38 89 LEU A C 1
ATOM 711 O O . LEU A 1 89 ? 7.381 3.949 -7.871 1.00 94.38 89 LEU A O 1
ATOM 715 N N . ILE A 1 90 ? 6.257 2.252 -8.825 1.00 92.44 90 ILE A N 1
ATOM 716 C CA . ILE A 1 90 ? 5.396 2.045 -7.660 1.00 92.44 90 ILE A CA 1
ATOM 717 C C . ILE A 1 90 ? 6.245 1.412 -6.563 1.00 92.44 90 ILE A C 1
ATOM 719 O O . ILE A 1 90 ? 6.864 0.369 -6.764 1.00 92.44 90 ILE A O 1
ATOM 723 N N . SER A 1 91 ? 6.251 2.056 -5.403 1.00 92.31 91 SER A N 1
ATOM 724 C CA . SER A 1 91 ? 7.098 1.717 -4.271 1.00 92.31 91 SER A CA 1
ATOM 725 C C . SER A 1 91 ? 6.209 1.346 -3.088 1.00 92.31 91 SER A C 1
ATOM 727 O O . SER A 1 91 ? 5.522 2.189 -2.516 1.00 92.31 91 SER A O 1
ATOM 729 N N . LEU A 1 92 ? 6.149 0.058 -2.751 1.00 91.00 92 LEU A N 1
ATOM 730 C CA . LEU A 1 92 ? 5.316 -0.426 -1.653 1.00 91.00 92 LEU A CA 1
ATOM 731 C C . LEU A 1 92 ? 6.141 -0.523 -0.384 1.00 91.00 92 LEU A C 1
ATOM 733 O O . LEU A 1 92 ? 7.055 -1.344 -0.290 1.00 91.00 92 LEU A O 1
ATOM 737 N N . THR A 1 93 ? 5.765 0.259 0.620 1.00 91.50 93 THR A N 1
ATOM 738 C CA . THR A 1 93 ? 6.493 0.319 1.891 1.00 91.50 93 THR A CA 1
ATOM 739 C C . THR A 1 93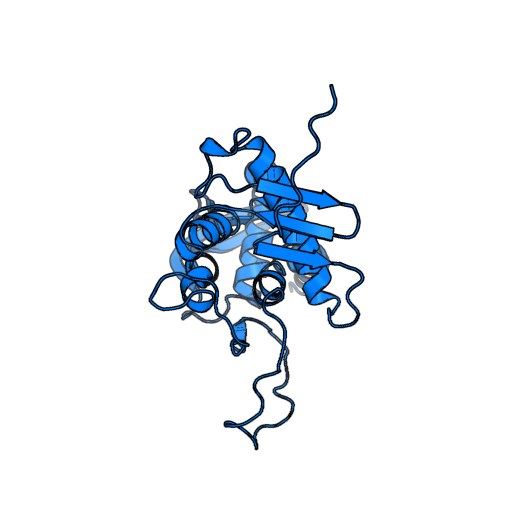 ? 6.591 -1.050 2.558 1.00 91.50 93 THR A C 1
ATOM 741 O O . THR A 1 93 ? 7.653 -1.409 3.057 1.00 91.50 93 THR A O 1
ATOM 744 N N . GLY A 1 94 ? 5.546 -1.880 2.468 1.00 89.00 94 GLY A N 1
ATOM 745 C CA . GLY A 1 94 ? 5.574 -3.249 2.991 1.00 89.00 94 GLY A CA 1
ATOM 746 C C . GLY A 1 94 ? 6.619 -4.183 2.366 1.00 89.00 94 GLY A C 1
ATOM 747 O O . GLY A 1 94 ? 6.988 -5.155 3.016 1.00 89.00 94 GLY A O 1
ATOM 748 N N . LEU A 1 95 ? 7.130 -3.908 1.158 1.00 87.44 95 LEU A N 1
ATOM 749 C CA . LEU A 1 95 ? 8.213 -4.705 0.553 1.00 87.44 95 LEU A CA 1
ATOM 750 C C . LEU A 1 95 ? 9.605 -4.169 0.866 1.00 87.44 95 LEU A C 1
ATOM 752 O O . LEU A 1 95 ? 10.581 -4.827 0.527 1.00 87.44 95 LEU A O 1
ATOM 756 N N . ASN A 1 96 ? 9.717 -2.982 1.468 1.00 85.12 96 ASN A N 1
ATOM 757 C CA . ASN A 1 96 ? 10.989 -2.272 1.569 1.00 85.12 96 ASN A CA 1
ATOM 758 C C . ASN A 1 96 ? 11.703 -2.185 0.202 1.00 85.12 96 ASN A C 1
ATOM 760 O O . ASN A 1 96 ? 12.855 -2.590 0.045 1.00 85.12 96 ASN A O 1
ATOM 764 N N . THR A 1 97 ? 10.999 -1.672 -0.804 1.00 74.38 97 THR A N 1
ATOM 765 C CA . THR A 1 97 ? 11.444 -1.570 -2.209 1.00 74.38 97 THR A CA 1
ATOM 766 C C . THR A 1 97 ? 12.813 -0.918 -2.409 1.00 74.38 97 THR A C 1
ATOM 768 O O . THR A 1 97 ? 13.506 -1.289 -3.346 1.00 74.38 97 THR A O 1
ATOM 771 N N . HIS A 1 98 ? 13.258 -0.034 -1.512 1.00 75.12 98 HIS A N 1
ATOM 772 C CA . HIS A 1 98 ? 14.608 0.551 -1.537 1.00 75.12 98 HIS A CA 1
ATOM 773 C C . HIS A 1 98 ? 15.734 -0.483 -1.367 1.00 75.12 98 HIS A C 1
ATOM 775 O O . HIS A 1 98 ? 16.864 -0.233 -1.767 1.00 75.12 98 HIS A O 1
ATOM 781 N N . SER A 1 99 ? 15.435 -1.637 -0.766 1.00 82.06 99 SER A N 1
ATOM 782 C CA . SER A 1 99 ? 16.379 -2.753 -0.606 1.00 82.06 99 SER A CA 1
ATOM 783 C C . SER A 1 99 ? 16.316 -3.778 -1.743 1.00 82.06 99 SER A C 1
ATOM 785 O O . SER A 1 99 ? 17.085 -4.736 -1.751 1.00 82.06 99 SER A O 1
ATOM 787 N N . ILE A 1 100 ? 15.395 -3.591 -2.690 1.00 85.69 100 ILE A N 1
ATOM 788 C CA . ILE A 1 100 ? 15.144 -4.504 -3.803 1.00 85.69 100 ILE A CA 1
ATOM 789 C C . ILE A 1 100 ? 15.853 -3.976 -5.056 1.00 85.69 100 ILE A C 1
ATOM 791 O O . ILE A 1 100 ? 15.901 -2.768 -5.285 1.00 85.69 100 ILE A O 1
ATOM 795 N N . ASN A 1 101 ? 16.377 -4.871 -5.897 1.00 89.06 101 ASN A N 1
ATOM 796 C CA . ASN A 1 101 ? 17.009 -4.476 -7.157 1.00 89.06 101 ASN A CA 1
ATOM 797 C C . ASN A 1 101 ? 16.016 -3.806 -8.132 1.00 89.06 101 ASN A C 1
ATOM 799 O O . ASN A 1 101 ? 14.798 -3.987 -8.055 1.00 89.06 101 ASN A O 1
ATOM 803 N N . ILE A 1 102 ? 16.547 -3.017 -9.066 1.00 89.38 102 ILE A N 1
ATOM 804 C CA . ILE A 1 102 ? 15.737 -2.226 -10.002 1.00 89.38 102 ILE A CA 1
ATOM 805 C C . ILE A 1 102 ? 14.869 -3.097 -10.927 1.00 89.38 102 ILE A C 1
ATOM 807 O O . ILE A 1 102 ? 13.718 -2.751 -11.185 1.00 89.38 102 ILE A O 1
ATOM 811 N N . GLU A 1 103 ? 15.365 -4.267 -11.340 1.00 88.69 103 GLU A N 1
ATOM 812 C CA . GLU A 1 103 ? 14.619 -5.270 -12.119 1.00 88.69 103 GLU A CA 1
ATOM 813 C C . GLU A 1 103 ? 13.310 -5.665 -11.437 1.00 88.69 103 GLU A C 1
ATOM 815 O O . GLU A 1 103 ? 12.228 -5.591 -12.021 1.00 88.69 103 GLU A O 1
ATOM 820 N N . THR A 1 104 ? 13.390 -6.043 -10.162 1.00 88.25 104 THR A N 1
ATOM 821 C CA . THR A 1 104 ? 12.219 -6.466 -9.398 1.00 88.25 104 THR A CA 1
ATOM 822 C C . THR A 1 104 ? 11.286 -5.287 -9.132 1.00 88.25 104 THR A C 1
ATOM 824 O O . THR A 1 104 ? 10.070 -5.455 -9.189 1.00 88.25 104 THR A O 1
ATOM 827 N N . GLN A 1 105 ? 11.815 -4.078 -8.905 1.00 91.56 105 GLN A N 1
ATOM 828 C CA . GLN A 1 105 ? 10.986 -2.873 -8.777 1.00 91.56 105 GLN A CA 1
ATOM 829 C C . GLN A 1 105 ? 10.186 -2.586 -10.061 1.00 91.56 105 GLN A C 1
ATOM 831 O O . GLN A 1 105 ? 8.985 -2.309 -9.989 1.00 91.56 105 GLN A O 1
ATOM 836 N N . ILE A 1 106 ? 10.818 -2.705 -11.234 1.00 91.81 106 ILE A N 1
ATOM 837 C CA . ILE A 1 106 ? 10.156 -2.548 -12.537 1.00 91.81 106 ILE A CA 1
ATOM 838 C C . ILE A 1 106 ? 9.106 -3.642 -12.742 1.00 91.81 106 ILE A C 1
ATOM 840 O O . ILE A 1 106 ? 7.971 -3.340 -13.107 1.00 91.81 106 ILE A O 1
ATOM 844 N N . ASN A 1 107 ? 9.430 -4.894 -12.420 1.00 89.31 107 ASN A N 1
ATOM 845 C CA . ASN A 1 107 ? 8.488 -6.007 -12.517 1.00 89.31 107 ASN A CA 1
ATOM 846 C C . ASN A 1 107 ? 7.261 -5.827 -11.609 1.00 89.31 107 ASN A C 1
ATOM 848 O O . ASN A 1 107 ? 6.131 -6.052 -12.046 1.00 89.31 107 ASN A O 1
ATOM 852 N N . ILE A 1 108 ? 7.455 -5.360 -10.372 1.00 87.62 108 ILE A N 1
ATOM 853 C CA . ILE A 1 108 ? 6.362 -5.006 -9.456 1.00 87.62 108 ILE A CA 1
ATOM 854 C C . ILE A 1 108 ? 5.496 -3.908 -10.078 1.00 87.62 108 ILE A C 1
ATOM 856 O O . ILE A 1 108 ? 4.276 -4.060 -10.160 1.00 87.62 108 ILE A O 1
ATOM 860 N N . HIS A 1 109 ? 6.113 -2.824 -10.554 1.00 91.25 109 HIS A N 1
ATOM 861 C CA . HIS A 1 109 ? 5.401 -1.714 -11.180 1.00 91.25 109 HIS A CA 1
ATOM 862 C C . HIS A 1 109 ? 4.579 -2.172 -12.396 1.00 91.25 109 HIS A C 1
ATOM 864 O O . HIS A 1 109 ? 3.391 -1.853 -12.487 1.00 91.25 109 HIS A O 1
ATOM 870 N N . LEU A 1 110 ? 5.172 -2.948 -13.306 1.00 90.31 110 LEU A N 1
ATOM 871 C CA . LEU A 1 110 ? 4.491 -3.489 -14.486 1.00 90.31 110 LEU A CA 1
ATOM 872 C C . LEU A 1 110 ? 3.366 -4.453 -14.104 1.00 90.31 110 LEU A C 1
ATOM 874 O O . LEU A 1 110 ? 2.277 -4.379 -14.669 1.00 90.31 110 LEU A O 1
ATOM 878 N N . GLY A 1 111 ? 3.588 -5.310 -13.106 1.00 84.50 111 GLY A N 1
ATOM 879 C CA . GLY A 1 111 ? 2.567 -6.221 -12.597 1.00 84.50 111 GLY A CA 1
ATOM 880 C C . GLY A 1 111 ? 1.353 -5.472 -12.049 1.00 84.50 111 GLY A C 1
ATOM 881 O O . GLY A 1 111 ? 0.217 -5.816 -12.367 1.00 84.50 111 GLY A O 1
ATOM 882 N N . ILE A 1 112 ? 1.572 -4.408 -11.274 1.00 84.56 112 ILE A N 1
ATOM 883 C CA . ILE A 1 112 ? 0.495 -3.601 -10.682 1.00 84.56 112 ILE A CA 1
ATOM 884 C C . ILE A 1 112 ? -0.240 -2.790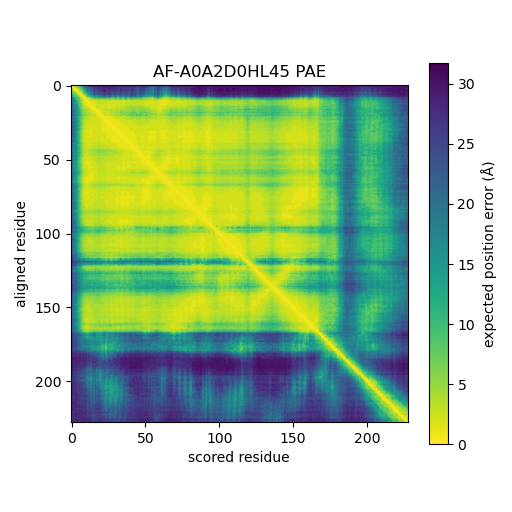 -11.749 1.00 84.56 112 ILE A C 1
ATOM 886 O O . ILE A 1 112 ? -1.473 -2.791 -11.801 1.00 84.56 112 ILE A O 1
ATOM 890 N N . THR A 1 113 ? 0.506 -2.086 -12.601 1.00 86.75 113 THR A N 1
ATOM 891 C CA . THR A 1 113 ? -0.078 -1.232 -13.645 1.00 86.75 113 THR A CA 1
ATOM 892 C C . THR A 1 113 ? -0.806 -2.051 -14.703 1.00 86.75 113 THR A C 1
ATOM 894 O O . THR A 1 113 ? -1.889 -1.671 -15.144 1.00 86.75 113 THR A O 1
ATOM 897 N N . GLY A 1 114 ? -0.274 -3.228 -15.023 1.00 82.69 114 GLY A N 1
ATOM 898 C CA . GLY A 1 114 ? -0.870 -4.196 -15.928 1.00 82.69 114 GLY A CA 1
ATOM 899 C C . GLY A 1 114 ? -2.021 -5.010 -15.341 1.00 82.69 114 GLY A C 1
ATOM 900 O O . GLY A 1 114 ? -2.575 -5.816 -16.076 1.00 82.69 114 GLY A O 1
ATOM 901 N N . THR A 1 115 ? -2.417 -4.836 -14.071 1.00 73.50 115 THR A N 1
ATOM 902 C CA . THR A 1 115 ? -3.547 -5.578 -13.466 1.00 73.50 115 THR A CA 1
ATOM 903 C C . THR A 1 115 ? -4.535 -4.669 -12.736 1.00 73.50 115 THR A C 1
ATOM 905 O O . THR A 1 115 ? -5.675 -4.520 -13.170 1.00 73.50 115 THR A O 1
ATOM 908 N N . PHE A 1 116 ? -4.114 -4.026 -11.649 1.00 71.69 116 PHE A N 1
ATOM 909 C CA . PHE A 1 116 ? -4.981 -3.219 -10.783 1.00 71.69 116 PHE A CA 1
ATOM 910 C C . PHE A 1 116 ? -5.205 -1.804 -11.304 1.00 71.69 116 PHE A C 1
ATOM 912 O O . PHE A 1 116 ? -6.222 -1.183 -10.995 1.00 71.69 116 PHE A O 1
ATOM 919 N N . LEU A 1 117 ? -4.255 -1.281 -12.082 1.00 79.31 117 LEU A N 1
ATOM 920 C CA . LEU A 1 117 ? -4.265 0.114 -12.521 1.00 79.31 117 LEU A CA 1
ATOM 921 C C . LEU A 1 117 ? -4.375 0.273 -14.045 1.00 79.31 117 LEU A C 1
ATOM 923 O O . LEU A 1 117 ? -4.011 1.317 -14.581 1.00 79.31 117 LEU A O 1
ATOM 927 N N . GLN A 1 118 ? -4.924 -0.731 -14.739 1.00 69.81 118 GLN A N 1
ATOM 928 C CA . GLN A 1 118 ? -5.053 -0.739 -16.204 1.00 69.81 118 GLN A CA 1
ATOM 929 C C . GLN A 1 118 ? -5.868 0.448 -16.751 1.00 69.81 118 GLN A C 1
ATOM 931 O O . GLN A 1 118 ? -5.670 0.879 -17.887 1.00 69.81 118 GLN A O 1
ATOM 936 N N . HIS A 1 119 ? -6.803 0.989 -15.964 1.00 66.38 119 HIS A N 1
ATOM 937 C CA . HIS A 1 119 ? -7.647 2.103 -16.386 1.00 66.38 119 HIS A CA 1
ATOM 938 C C . HIS A 1 119 ? -7.020 3.463 -16.030 1.00 66.38 119 HIS A C 1
ATOM 940 O O . HIS A 1 119 ? -6.780 3.773 -14.868 1.00 66.38 119 HIS A O 1
ATOM 946 N N . ASN A 1 120 ? -6.873 4.357 -17.014 1.00 59.84 120 ASN A N 1
ATOM 947 C CA . ASN A 1 120 ? -6.277 5.703 -16.849 1.00 59.84 120 ASN A CA 1
ATOM 948 C C . ASN A 1 120 ? -7.027 6.640 -15.868 1.00 59.84 120 ASN A C 1
ATOM 950 O O . ASN A 1 120 ? -6.568 7.741 -15.542 1.00 59.84 120 ASN A O 1
ATOM 954 N N . GLN A 1 121 ? -8.221 6.249 -15.413 1.00 66.44 121 GLN A N 1
ATOM 955 C CA . GLN A 1 121 ? -8.935 6.956 -14.346 1.00 66.44 121 GLN A CA 1
ATOM 956 C C . GLN A 1 121 ? -8.325 6.678 -12.967 1.00 66.44 121 GLN A C 1
ATOM 958 O O . GLN A 1 121 ? -8.421 7.527 -12.085 1.00 66.44 121 GLN A O 1
ATOM 963 N N . VAL A 1 122 ? -7.658 5.531 -12.801 1.00 74.94 122 VAL A N 1
ATOM 964 C CA . VAL A 1 122 ? -7.034 5.105 -11.542 1.00 74.94 122 VAL A CA 1
ATOM 965 C C . VAL A 1 122 ? -5.508 5.216 -11.544 1.00 74.94 122 VAL A C 1
ATOM 967 O O . VAL A 1 122 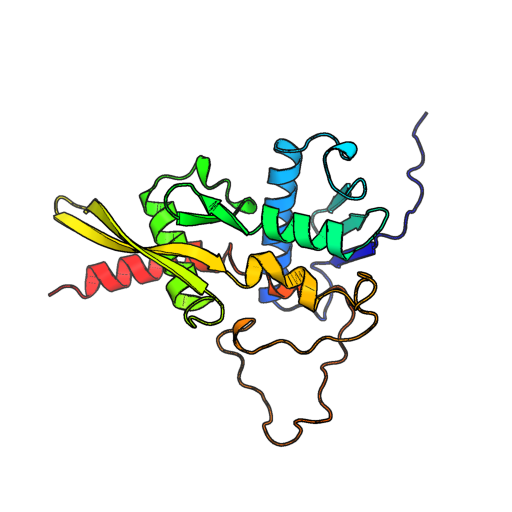? -4.909 5.091 -10.479 1.00 74.94 122 VAL A O 1
ATOM 970 N N . PHE A 1 123 ? -4.893 5.502 -12.697 1.00 87.19 123 PHE A N 1
ATOM 971 C CA . PHE A 1 123 ? -3.449 5.673 -12.876 1.00 87.19 123 PHE A CA 1
ATOM 972 C C . PHE A 1 123 ? -3.131 6.950 -13.653 1.00 87.19 123 PHE A C 1
ATOM 974 O O . PHE A 1 123 ? -3.634 7.146 -14.763 1.00 87.19 123 PHE A O 1
ATOM 981 N N . LYS A 1 124 ? -2.288 7.811 -13.083 1.00 91.31 124 LYS A N 1
ATOM 982 C CA . LYS A 1 124 ? -1.738 9.000 -13.739 1.00 91.31 124 LYS A CA 1
ATOM 983 C C . LYS A 1 124 ? -0.250 8.799 -13.957 1.00 91.31 124 LYS A C 1
ATOM 985 O O . LYS A 1 124 ? 0.457 8.382 -13.042 1.00 91.31 124 LYS A O 1
ATOM 990 N N . PHE A 1 125 ? 0.205 9.110 -15.163 1.00 92.94 125 PHE A N 1
ATOM 991 C CA . PHE A 1 125 ? 1.591 8.949 -15.570 1.00 92.94 125 PHE A CA 1
ATOM 992 C C . PHE A 1 125 ? 2.091 10.175 -16.329 1.00 92.94 125 PHE A C 1
ATOM 994 O O . PHE A 1 125 ? 1.284 10.915 -16.893 1.00 92.94 125 PHE A O 1
ATOM 1001 N N . ASP A 1 126 ? 3.409 10.356 -16.336 1.00 91.44 126 ASP A N 1
ATOM 1002 C CA . ASP A 1 126 ? 4.106 11.441 -17.028 1.00 91.44 126 ASP A CA 1
ATOM 1003 C C . ASP A 1 126 ? 5.245 10.876 -17.882 1.00 91.44 126 ASP A C 1
ATOM 1005 O O . ASP A 1 126 ? 6.352 10.623 -17.409 1.00 91.44 126 ASP A O 1
ATOM 1009 N N . GLY A 1 127 ? 4.930 10.618 -19.151 1.00 90.62 127 GLY A N 1
ATOM 1010 C CA . GLY A 1 127 ? 5.859 10.010 -20.096 1.00 90.62 127 GLY A CA 1
ATOM 1011 C C . GLY A 1 127 ? 6.135 8.521 -19.851 1.00 90.62 127 GLY A C 1
ATOM 1012 O O . GLY A 1 127 ? 5.526 7.854 -19.005 1.00 90.62 127 GLY A O 1
ATOM 1013 N N . GLY A 1 128 ? 7.045 7.996 -20.667 1.00 89.62 128 GLY A N 1
ATOM 1014 C CA . GLY A 1 128 ? 7.585 6.646 -20.561 1.00 89.62 128 GLY A CA 1
ATOM 1015 C C . GLY A 1 128 ? 9.072 6.691 -20.233 1.00 89.62 128 GLY A C 1
ATOM 1016 O O . GLY A 1 128 ? 9.758 7.658 -20.569 1.00 89.62 128 GLY A O 1
ATOM 1017 N N . LYS A 1 129 ? 9.561 5.648 -19.571 1.00 92.00 129 LYS A N 1
ATOM 1018 C CA . LYS A 1 129 ? 10.984 5.417 -19.341 1.00 92.00 129 LYS A CA 1
ATOM 1019 C C . LYS A 1 129 ? 11.322 3.992 -19.763 1.00 92.00 129 LYS A C 1
ATOM 1021 O O . LYS A 1 129 ? 10.515 3.087 -19.564 1.00 92.00 129 LYS A O 1
ATOM 1026 N N . SER A 1 130 ? 12.509 3.817 -20.326 1.00 89.88 130 SER A N 1
ATOM 1027 C CA . SER A 1 130 ? 13.029 2.518 -20.744 1.00 89.88 130 SER A CA 1
ATOM 1028 C C . SER A 1 130 ? 14.219 2.140 -19.876 1.00 89.88 130 SER A C 1
ATOM 1030 O O . SER A 1 130 ? 14.975 3.009 -19.431 1.00 89.88 130 SER A O 1
ATOM 1032 N N . TRP A 1 131 ? 14.357 0.848 -19.605 1.00 89.88 131 TRP A N 1
ATOM 1033 C CA . TRP A 1 131 ? 15.489 0.280 -18.891 1.00 89.88 131 TRP A CA 1
ATOM 1034 C C . TRP A 1 131 ? 15.967 -0.976 -19.611 1.00 89.88 131 TRP A C 1
ATOM 1036 O O . TRP A 1 131 ? 15.157 -1.856 -19.897 1.00 89.88 131 TRP A O 1
ATOM 1046 N N . SER A 1 132 ? 17.267 -1.056 -19.873 1.00 89.81 132 SER A N 1
ATOM 1047 C CA . SER A 1 132 ? 17.896 -2.189 -20.551 1.00 89.81 132 SER A CA 1
ATOM 1048 C C . SER A 1 132 ? 18.469 -3.155 -19.518 1.00 89.81 132 SER A C 1
ATOM 1050 O O . SER A 1 132 ? 19.187 -2.750 -18.597 1.00 89.81 132 SER A O 1
ATOM 1052 N N . PHE A 1 133 ? 18.133 -4.434 -19.650 1.00 86.44 133 PHE A N 1
ATOM 1053 C CA . PHE A 1 133 ? 18.646 -5.520 -18.818 1.00 86.44 133 PHE A CA 1
ATOM 1054 C C . PHE A 1 133 ? 19.409 -6.520 -19.672 1.00 86.44 133 PHE A C 1
ATOM 1056 O O . PHE A 1 133 ? 19.063 -6.729 -20.828 1.00 86.44 133 PHE A O 1
ATOM 1063 N N . ILE A 1 134 ? 20.399 -7.192 -19.088 1.00 86.62 134 ILE A N 1
ATOM 1064 C CA . ILE A 1 134 ? 21.043 -8.346 -19.719 1.00 86.62 134 ILE A CA 1
ATOM 1065 C C . ILE A 1 134 ? 20.525 -9.596 -19.014 1.00 86.62 134 ILE A C 1
ATOM 1067 O O . ILE A 1 134 ? 20.851 -9.827 -17.851 1.00 86.62 134 ILE A O 1
ATOM 1071 N N . VAL A 1 135 ? 19.728 -10.397 -19.717 1.00 82.25 135 VAL A N 1
ATOM 1072 C CA . VAL A 1 135 ? 19.188 -11.669 -19.217 1.00 82.25 135 VAL A CA 1
ATOM 1073 C C . VAL A 1 135 ? 19.707 -12.776 -20.119 1.00 82.25 135 VAL A C 1
ATOM 1075 O O . VAL A 1 135 ? 19.500 -12.736 -21.327 1.00 82.25 135 VAL A O 1
ATOM 1078 N N . ASP A 1 136 ? 20.441 -13.731 -19.549 1.00 86.25 136 ASP A N 1
ATOM 1079 C CA . ASP A 1 136 ? 21.051 -14.850 -20.285 1.00 86.25 136 ASP A CA 1
ATOM 1080 C C . ASP A 1 136 ? 21.898 -14.416 -21.502 1.00 86.25 136 ASP A C 1
ATOM 1082 O O . ASP A 1 136 ? 21.966 -15.096 -22.524 1.00 86.25 136 ASP A O 1
ATOM 1086 N N . GLY A 1 137 ? 22.563 -13.259 -21.394 1.00 86.56 137 GLY A N 1
ATOM 1087 C CA . GLY A 1 137 ? 23.396 -12.687 -22.460 1.00 86.56 137 GLY A CA 1
ATOM 1088 C C . GLY A 1 137 ? 22.621 -11.952 -23.559 1.00 86.56 137 GLY A C 1
ATOM 1089 O O . GLY A 1 137 ? 23.238 -11.467 -24.504 1.00 86.56 137 GLY A O 1
ATOM 1090 N N . ILE A 1 138 ? 21.298 -11.842 -23.429 1.00 87.50 138 ILE A N 1
ATOM 1091 C CA . ILE A 1 138 ? 20.423 -11.103 -24.339 1.00 87.50 138 ILE A CA 1
ATOM 1092 C C . ILE A 1 138 ? 20.069 -9.761 -2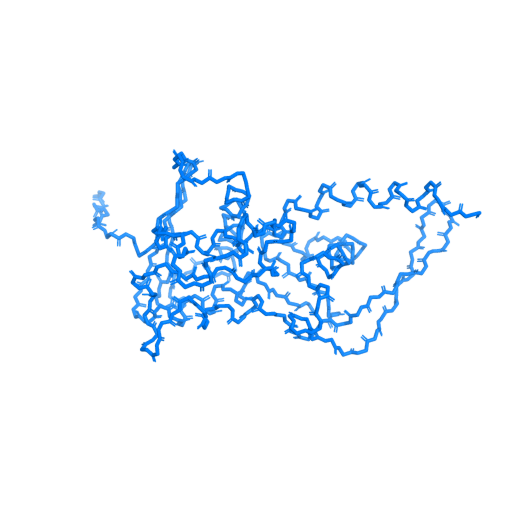3.698 1.00 87.50 138 ILE A C 1
ATOM 1094 O O . ILE A 1 138 ? 19.645 -9.705 -22.542 1.00 87.50 138 ILE A O 1
ATOM 1098 N N . GLU A 1 139 ? 20.241 -8.678 -24.452 1.00 90.19 139 GLU A N 1
ATOM 1099 C CA . GLU A 1 139 ? 19.786 -7.351 -24.045 1.00 90.19 139 GLU A CA 1
ATOM 1100 C C . GLU A 1 139 ? 18.268 -7.240 -24.238 1.00 90.19 139 GLU A C 1
ATOM 1102 O O . GLU A 1 139 ? 17.739 -7.489 -25.323 1.00 90.19 139 GLU A O 1
ATOM 1107 N N . ILE A 1 140 ? 17.560 -6.903 -23.163 1.00 88.00 140 ILE A N 1
ATOM 1108 C CA . ILE A 1 140 ? 16.109 -6.755 -23.125 1.00 88.00 140 ILE A CA 1
ATOM 1109 C C . ILE A 1 140 ? 15.783 -5.341 -22.663 1.00 88.00 140 ILE A C 1
ATOM 1111 O O . ILE A 1 140 ? 16.010 -4.990 -21.504 1.00 88.00 140 ILE A O 1
ATOM 1115 N N . ASP A 1 141 ? 15.163 -4.569 -23.549 1.00 90.06 141 ASP A N 1
ATOM 1116 C CA . ASP A 1 141 ? 14.603 -3.267 -23.214 1.00 90.06 141 ASP A CA 1
ATOM 1117 C C . ASP A 1 141 ? 13.199 -3.412 -22.629 1.00 90.06 141 ASP A C 1
ATOM 1119 O O . ASP A 1 141 ? 12.301 -4.046 -23.197 1.00 90.06 141 ASP A O 1
ATOM 1123 N N . VAL A 1 142 ? 12.998 -2.795 -21.471 1.00 91.25 142 VAL A N 1
ATOM 1124 C CA . VAL A 1 142 ? 11.718 -2.772 -20.774 1.00 91.25 142 VAL A CA 1
ATOM 1125 C C . VAL A 1 142 ? 11.249 -1.337 -20.635 1.00 91.25 142 VAL A C 1
ATOM 1127 O O . VAL A 1 142 ? 11.858 -0.527 -19.939 1.00 91.25 142 VAL A O 1
ATOM 1130 N N . GLU A 1 143 ? 10.118 -1.039 -21.264 1.00 92.81 143 GLU A N 1
ATOM 1131 C CA . GLU A 1 143 ? 9.448 0.250 -21.143 1.00 92.81 143 GLU A CA 1
ATOM 1132 C C . GLU A 1 143 ? 8.383 0.220 -20.045 1.00 92.81 143 GLU A C 1
ATOM 1134 O O . GLU A 1 143 ? 7.629 -0.748 -19.901 1.00 92.81 143 GLU A O 1
ATOM 1139 N N . TYR A 1 144 ? 8.272 1.313 -19.295 1.00 93.00 144 TYR A N 1
ATOM 1140 C CA . TYR A 1 144 ? 7.199 1.520 -18.330 1.00 93.00 144 TYR A CA 1
ATOM 1141 C C . TYR A 1 144 ? 6.726 2.974 -18.312 1.00 93.00 144 TYR A C 1
ATOM 1143 O O . TYR A 1 144 ? 7.431 3.906 -18.700 1.00 93.00 144 TYR A O 1
ATOM 1151 N N . LYS A 1 145 ? 5.490 3.175 -17.847 1.00 93.62 145 LYS A N 1
ATOM 1152 C CA . LYS A 1 145 ? 4.888 4.503 -17.690 1.00 93.62 145 LYS A CA 1
ATOM 1153 C C . LYS A 1 145 ? 5.282 5.081 -16.338 1.00 93.62 145 LYS A C 1
ATOM 1155 O O . LYS A 1 145 ? 4.952 4.498 -15.309 1.00 93.62 145 LYS A O 1
ATOM 1160 N N . LYS A 1 146 ? 5.919 6.250 -16.324 1.00 95.31 146 LYS A N 1
ATOM 1161 C CA . LYS A 1 146 ? 6.359 6.891 -15.079 1.00 95.31 146 LYS A CA 1
ATOM 1162 C C . LYS A 1 146 ? 5.143 7.308 -14.249 1.00 95.31 146 LYS A C 1
ATOM 1164 O O . LYS A 1 146 ? 4.405 8.204 -14.651 1.00 95.31 146 LYS A O 1
ATOM 1169 N N . ALA A 1 147 ? 4.905 6.664 -13.109 1.00 94.81 147 ALA A N 1
ATOM 1170 C CA . ALA A 1 147 ? 3.765 6.972 -12.254 1.00 94.81 147 ALA A CA 1
ATOM 1171 C C . ALA A 1 147 ? 3.907 8.370 -11.633 1.00 94.81 147 ALA A C 1
ATOM 1173 O O . ALA A 1 147 ? 4.964 8.728 -11.121 1.00 94.81 147 ALA A O 1
ATOM 1174 N N . VAL A 1 148 ? 2.814 9.133 -11.636 1.00 94.12 148 VAL A N 1
ATOM 1175 C CA . VAL A 1 148 ? 2.689 10.419 -10.926 1.00 94.12 148 VAL A CA 1
ATOM 1176 C C . VAL A 1 148 ? 1.783 10.262 -9.715 1.00 94.12 148 VAL A C 1
ATOM 1178 O O . VAL A 1 148 ? 2.080 10.755 -8.632 1.00 94.12 148 VAL A O 1
ATOM 1181 N N . SER A 1 149 ? 0.658 9.575 -9.899 1.00 92.81 149 SER A N 1
ATOM 1182 C CA . SER A 1 149 ? -0.264 9.242 -8.820 1.00 92.81 149 SER A CA 1
ATOM 1183 C C . SER A 1 149 ? -1.189 8.104 -9.224 1.00 92.81 149 SER A C 1
ATOM 1185 O O . SER A 1 149 ? -1.364 7.799 -10.408 1.00 92.81 149 SER A O 1
ATOM 1187 N N . TYR A 1 150 ? -1.805 7.459 -8.238 1.00 89.81 150 TYR A N 1
ATOM 1188 C CA . TYR A 1 150 ? -2.797 6.417 -8.477 1.00 89.81 150 TYR A CA 1
ATOM 1189 C C . TYR A 1 150 ? -3.879 6.421 -7.395 1.00 89.81 150 TYR A C 1
ATOM 1191 O O . TYR A 1 150 ? -3.637 6.818 -6.257 1.00 89.81 150 TYR A O 1
ATOM 1199 N N . ALA A 1 151 ? -5.101 6.011 -7.763 1.00 84.94 151 ALA A N 1
ATOM 1200 C CA . ALA A 1 151 ? -6.335 6.198 -6.971 1.00 84.94 151 ALA A CA 1
ATOM 1201 C C . ALA A 1 151 ? -6.215 5.719 -5.519 1.00 84.94 151 ALA A C 1
ATOM 1203 O O . ALA A 1 151 ? -6.757 6.297 -4.581 1.00 84.94 151 ALA A O 1
ATOM 1204 N N . HIS A 1 152 ? -5.442 4.662 -5.390 1.00 85.00 152 HIS A N 1
ATOM 1205 C CA . HIS A 1 152 ? -4.958 4.028 -4.195 1.00 85.00 152 HIS A CA 1
ATOM 1206 C C . HIS A 1 152 ? -4.471 5.028 -3.117 1.00 85.00 152 HIS A C 1
ATOM 1208 O O . HIS A 1 152 ? -4.977 5.046 -1.991 1.00 85.00 152 HIS A O 1
ATOM 1214 N N . GLN A 1 153 ? -3.599 5.963 -3.481 1.00 88.56 153 GLN A N 1
ATOM 1215 C CA . GLN A 1 153 ? -3.026 6.958 -2.566 1.00 88.56 153 GLN A CA 1
ATOM 1216 C C . GLN A 1 153 ? -4.058 7.931 -1.978 1.00 88.56 153 GLN A C 1
ATOM 1218 O O . GLN A 1 153 ? -3.769 8.645 -1.023 1.00 88.56 153 GLN A O 1
ATOM 1223 N N . HIS A 1 154 ? -5.251 8.001 -2.567 1.00 87.25 154 HIS A N 1
ATOM 1224 C CA . HIS A 1 154 ? -6.295 8.967 -2.222 1.00 87.25 154 HIS A CA 1
ATOM 1225 C C . HIS A 1 154 ? -7.587 8.294 -1.758 1.00 87.25 154 HIS A C 1
ATOM 1227 O O . HIS A 1 154 ? -8.632 8.945 -1.649 1.00 87.25 154 HIS A O 1
ATOM 1233 N N . PHE A 1 155 ? -7.528 6.990 -1.481 1.00 84.06 155 PHE A N 1
ATOM 1234 C CA . PHE A 1 155 ? -8.711 6.193 -1.192 1.00 84.06 155 PHE A CA 1
ATOM 1235 C C . PHE A 1 155 ? -9.375 6.547 0.149 1.00 84.06 155 PHE A C 1
ATOM 1237 O O . PHE A 1 155 ? -10.563 6.288 0.320 1.00 84.06 155 PHE A O 1
ATOM 1244 N N . ALA A 1 156 ? -8.679 7.246 1.056 1.00 84.88 156 ALA A N 1
ATOM 1245 C CA . ALA A 1 156 ? -9.257 7.752 2.308 1.00 84.88 156 ALA A CA 1
ATOM 1246 C C . ALA A 1 156 ? -10.529 8.586 2.083 1.00 84.88 156 ALA A C 1
ATOM 1248 O O . ALA A 1 156 ? -11.460 8.519 2.881 1.00 84.88 156 ALA A O 1
ATOM 1249 N N . LYS A 1 157 ? -10.625 9.304 0.954 1.00 85.69 157 LYS A N 1
ATOM 1250 C CA . LYS A 1 157 ? -11.823 10.084 0.588 1.00 85.69 157 LYS A CA 1
ATOM 1251 C C . LYS A 1 157 ? -13.072 9.223 0.385 1.00 85.69 157 LYS A C 1
ATOM 1253 O O . LYS A 1 157 ? -14.177 9.744 0.452 1.00 85.69 157 LYS A O 1
ATOM 1258 N N . GLN A 1 158 ? -12.899 7.938 0.082 1.00 80.88 158 GLN A N 1
ATOM 1259 C CA . GLN A 1 158 ? -13.999 6.982 -0.045 1.00 80.88 158 GLN A CA 1
ATOM 1260 C C . GLN A 1 158 ? -14.281 6.239 1.265 1.00 80.88 158 GLN A C 1
ATOM 1262 O O . GLN A 1 158 ? -15.320 5.598 1.368 1.00 80.88 158 GLN A O 1
ATOM 1267 N N . LEU A 1 159 ? -13.380 6.322 2.250 1.00 78.94 159 LEU A N 1
ATOM 1268 C CA . LEU A 1 159 ? -13.517 5.683 3.561 1.00 78.94 159 LEU A CA 1
ATOM 1269 C C . LEU A 1 159 ? -14.156 6.599 4.607 1.00 78.94 159 LEU A C 1
ATOM 1271 O O . LEU A 1 159 ? -14.737 6.097 5.568 1.00 78.94 159 LEU A O 1
ATOM 1275 N N . CYS A 1 160 ? -14.068 7.916 4.421 1.00 84.38 160 CYS A N 1
ATOM 1276 C CA . CYS A 1 160 ? -14.544 8.898 5.386 1.00 84.38 160 CYS A CA 1
ATOM 1277 C C . CYS A 1 160 ? -15.684 9.768 4.849 1.00 84.38 160 CYS A C 1
ATOM 1279 O O . CYS A 1 160 ? -15.749 10.070 3.655 1.00 84.38 160 CYS A O 1
ATOM 1281 N N . ASP A 1 161 ? -16.555 10.203 5.755 1.00 85.38 161 ASP A N 1
ATOM 1282 C CA . ASP A 1 161 ? -17.620 11.160 5.477 1.00 85.38 161 ASP A CA 1
ATOM 1283 C C . ASP A 1 161 ? -17.087 12.591 5.259 1.00 85.38 161 ASP A C 1
ATOM 1285 O O . ASP A 1 161 ? -15.883 12.864 5.284 1.00 85.38 161 ASP A O 1
ATOM 1289 N N . LYS A 1 162 ? -17.999 13.546 5.035 1.00 86.12 162 LYS A N 1
ATOM 1290 C CA . LYS A 1 162 ? -17.640 14.959 4.813 1.00 86.12 162 LYS A CA 1
ATOM 1291 C C . LYS A 1 162 ? -17.024 15.621 6.050 1.00 86.12 162 LYS A C 1
ATOM 1293 O O . LYS A 1 162 ? -16.393 16.666 5.921 1.00 86.12 162 LYS A O 1
ATOM 1298 N N . GLN A 1 163 ? -17.223 15.037 7.226 1.00 86.50 163 GLN A N 1
ATOM 1299 C CA . GLN A 1 163 ? -16.676 15.461 8.508 1.00 86.50 163 GLN A CA 1
ATOM 1300 C C . GLN A 1 163 ? -15.317 14.788 8.783 1.00 86.50 163 GLN A C 1
ATOM 1302 O O . GLN A 1 163 ? -14.649 15.107 9.770 1.00 86.50 163 GLN A O 1
ATOM 1307 N N . GLY A 1 164 ? -14.870 13.896 7.893 1.00 85.56 164 GLY A N 1
ATOM 1308 C CA . GLY A 1 164 ? -13.619 13.154 7.985 1.00 85.56 164 GLY A CA 1
ATOM 1309 C C . GLY A 1 164 ? -13.636 12.044 9.033 1.00 85.56 164 GLY A C 1
ATOM 1310 O O . GLY A 1 164 ? -12.563 11.639 9.480 1.00 85.56 164 GLY A O 1
ATOM 1311 N N . GLN A 1 165 ? -14.819 11.573 9.429 1.00 87.25 165 GLN A N 1
ATOM 1312 C CA . GLN A 1 165 ? -14.994 10.386 10.268 1.00 87.25 165 GLN A CA 1
ATOM 1313 C C . GLN A 1 165 ? -15.150 9.149 9.385 1.00 87.25 165 GLN A C 1
ATOM 1315 O O . GLN A 1 165 ? -15.667 9.238 8.269 1.00 87.25 165 GLN A O 1
ATOM 1320 N N . LEU A 1 166 ? -14.685 7.993 9.854 1.00 81.75 166 LEU A N 1
ATOM 1321 C CA . LEU A 1 166 ? -14.849 6.728 9.142 1.00 81.75 166 LEU A CA 1
ATOM 1322 C C . LEU A 1 166 ? -16.342 6.417 8.958 1.00 81.75 166 LEU A C 1
ATOM 1324 O O . LEU A 1 166 ? -17.133 6.548 9.890 1.00 81.75 166 LEU A O 1
ATOM 1328 N N . PHE A 1 167 ? -16.735 5.997 7.755 1.00 74.50 167 PHE A N 1
ATOM 1329 C CA . PHE A 1 167 ? -18.141 5.732 7.471 1.00 74.50 167 PHE A CA 1
ATOM 1330 C C . PHE A 1 167 ? -18.733 4.642 8.369 1.00 74.50 167 PHE A C 1
ATOM 1332 O O . PHE A 1 167 ? -18.295 3.496 8.349 1.00 74.50 167 PHE A O 1
ATOM 1339 N N . GLU A 1 168 ? -19.834 5.018 9.023 1.00 60.25 168 GLU A N 1
ATOM 1340 C CA . GLU A 1 168 ? -20.810 4.217 9.776 1.00 60.25 168 GLU A CA 1
ATOM 1341 C C . GLU A 1 168 ? -21.426 2.997 9.048 1.00 60.25 168 GLU A C 1
ATOM 1343 O O . GLU A 1 168 ? -22.153 2.197 9.637 1.00 60.25 168 GLU A O 1
ATOM 1348 N N . GLN A 1 169 ? -21.288 2.911 7.725 1.00 48.22 169 GLN A N 1
ATOM 1349 C CA . GLN A 1 169 ? -22.131 2.062 6.877 1.00 48.22 169 GLN A CA 1
ATOM 1350 C C . GLN A 1 169 ? -21.337 1.452 5.718 1.00 48.22 169 GLN A C 1
ATOM 1352 O O . GLN A 1 169 ? -20.302 1.968 5.307 1.00 48.22 169 GLN A O 1
ATOM 1357 N N . SER A 1 170 ? -21.848 0.349 5.158 1.00 50.28 170 SER A N 1
ATOM 1358 C CA . SER A 1 170 ? -21.216 -0.368 4.044 1.00 50.28 170 SER A CA 1
ATOM 1359 C C . SER A 1 170 ? -21.013 0.540 2.826 1.00 50.28 170 SER A C 1
ATOM 1361 O O . SER A 1 170 ? -21.991 1.054 2.278 1.00 50.28 170 SER A O 1
ATOM 1363 N N . ILE A 1 171 ? -19.777 0.660 2.346 1.00 51.22 171 ILE A N 1
ATOM 1364 C CA . ILE A 1 171 ? -19.456 1.382 1.109 1.00 51.22 171 ILE A CA 1
ATOM 1365 C C . ILE A 1 171 ? -19.459 0.386 -0.058 1.00 51.22 171 ILE A C 1
ATOM 1367 O O . ILE A 1 171 ? -18.972 -0.741 0.060 1.00 51.22 171 ILE A O 1
ATOM 1371 N N . GLY A 1 172 ? -20.038 0.785 -1.193 1.00 43.28 172 GLY A N 1
ATOM 1372 C CA . GLY A 1 172 ? -20.003 -0.005 -2.423 1.00 43.28 172 GLY A CA 1
ATOM 1373 C C . GLY A 1 172 ? -18.581 -0.108 -2.979 1.00 43.28 172 GLY A C 1
ATOM 1374 O O . GLY A 1 172 ? -17.897 0.899 -3.137 1.00 43.28 172 GLY A O 1
ATOM 1375 N N . VAL A 1 173 ? -18.137 -1.324 -3.296 1.00 50.62 173 VAL A N 1
ATOM 1376 C CA . VAL A 1 173 ? -16.813 -1.575 -3.883 1.00 50.62 173 VAL A CA 1
ATOM 1377 C C . VAL A 1 173 ? -16.891 -1.356 -5.397 1.00 50.62 173 VAL A C 1
ATOM 1379 O O . VAL A 1 173 ? -17.652 -2.028 -6.089 1.00 50.6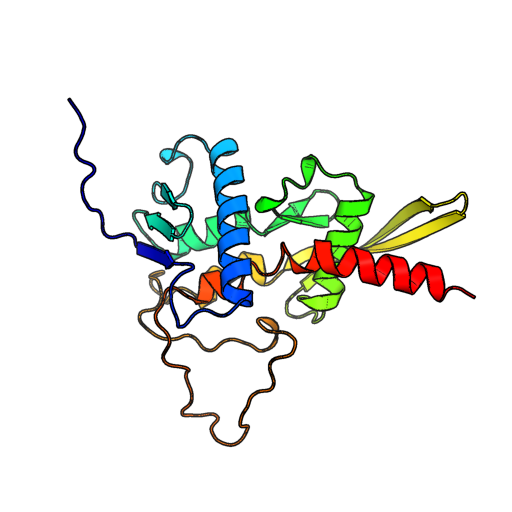2 173 VAL A O 1
ATOM 1382 N N . SER A 1 174 ? -16.115 -0.405 -5.918 1.00 48.53 174 SER A N 1
ATOM 1383 C CA . SER A 1 174 ? -15.965 -0.177 -7.362 1.00 48.53 174 SER A CA 1
ATOM 1384 C C . SER A 1 174 ? -15.266 -1.359 -8.050 1.00 48.53 174 SER A C 1
ATOM 1386 O O . SER A 1 174 ? -14.335 -1.925 -7.490 1.00 48.53 174 SER A O 1
ATOM 1388 N N . GLY A 1 175 ? -15.648 -1.710 -9.284 1.00 44.25 175 GLY A N 1
ATOM 1389 C CA . GLY A 1 175 ? -15.134 -2.904 -9.984 1.00 44.25 175 GLY A CA 1
ATOM 1390 C C . GLY A 1 175 ? -13.609 -2.964 -10.183 1.00 44.25 175 GLY A C 1
ATOM 1391 O O . GLY A 1 175 ? -13.040 -4.049 -10.205 1.00 44.25 175 GLY A O 1
ATOM 1392 N N . TRP A 1 176 ? -12.916 -1.822 -10.239 1.00 51.47 176 TRP A N 1
ATOM 1393 C CA . TRP A 1 176 ? -11.446 -1.766 -10.308 1.00 51.47 176 TRP A CA 1
ATOM 1394 C C . TRP A 1 176 ? -10.751 -2.131 -8.983 1.00 51.47 176 TRP A C 1
ATOM 1396 O O . TRP A 1 176 ? -9.569 -2.456 -8.984 1.00 51.47 176 TRP A O 1
ATOM 1406 N N . LEU A 1 177 ? -11.476 -2.126 -7.860 1.00 52.81 177 LEU A N 1
ATOM 1407 C CA . LEU A 1 177 ? -10.984 -2.618 -6.566 1.00 52.81 177 LEU A CA 1
ATOM 1408 C C . LEU A 1 177 ? -11.018 -4.153 -6.479 1.00 52.81 177 LEU A C 1
ATOM 1410 O O . LEU A 1 177 ? -10.511 -4.727 -5.518 1.00 52.81 177 LEU A O 1
ATOM 1414 N N . TYR A 1 178 ? -11.638 -4.829 -7.451 1.00 54.53 178 TYR A N 1
ATOM 1415 C CA . TYR A 1 178 ? -11.725 -6.285 -7.494 1.00 54.53 178 TYR A CA 1
ATOM 1416 C C . TYR A 1 178 ? -11.722 -6.777 -8.953 1.00 54.53 178 TYR A C 1
ATOM 1418 O O . TYR A 1 178 ? -12.780 -7.127 -9.500 1.00 54.53 178 TYR A O 1
ATOM 1426 N N . PRO A 1 179 ? -10.544 -6.800 -9.608 1.00 47.75 179 PRO A N 1
ATOM 1427 C CA . PRO A 1 179 ? -10.425 -7.351 -10.952 1.00 47.75 179 PRO A CA 1
ATOM 1428 C C . PRO A 1 179 ? -10.854 -8.827 -10.943 1.00 47.75 179 PRO A C 1
ATOM 1430 O O . PRO A 1 179 ? -10.376 -9.622 -10.136 1.00 47.75 179 PRO A O 1
ATOM 1433 N N . GLY A 1 180 ? -11.811 -9.183 -11.806 1.00 43.22 180 GLY A N 1
ATOM 1434 C CA . GLY A 1 180 ? -12.390 -10.533 -11.877 1.00 43.22 180 GLY A CA 1
ATOM 1435 C C . GLY A 1 180 ? -13.638 -10.774 -11.012 1.00 43.22 180 GLY A C 1
ATOM 1436 O O . GLY A 1 180 ? -14.130 -11.902 -10.968 1.00 43.22 180 GLY A O 1
ATOM 1437 N N . SER A 1 181 ? -14.203 -9.750 -10.352 1.00 43.97 181 SER A N 1
ATOM 1438 C CA . SER A 1 181 ? -15.545 -9.886 -9.755 1.00 43.97 181 SER A CA 1
ATOM 1439 C C . SER A 1 181 ? -16.588 -9.828 -10.852 1.00 43.97 181 SER A C 1
ATOM 1441 O O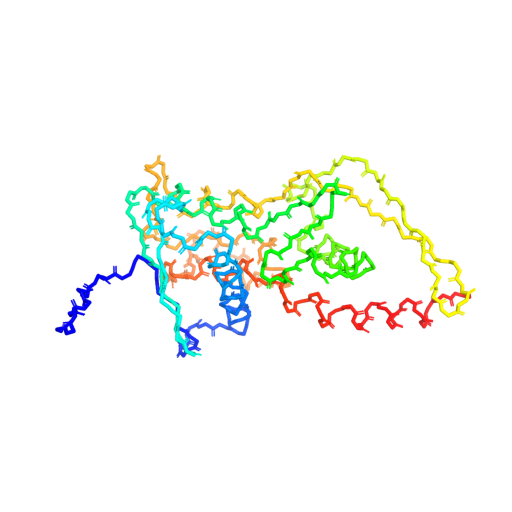 . SER A 1 181 ? -16.851 -8.784 -11.440 1.00 43.97 181 SER A O 1
ATOM 1443 N N . VAL A 1 182 ? -17.252 -10.952 -11.087 1.00 33.88 182 VAL A N 1
ATOM 1444 C CA . VAL A 1 182 ? -18.539 -10.927 -11.771 1.00 33.88 182 VAL A CA 1
ATOM 1445 C C . VAL A 1 182 ? -19.541 -10.300 -10.802 1.00 33.88 182 VAL A C 1
ATOM 1447 O O . VAL A 1 182 ? -19.762 -10.830 -9.708 1.00 33.88 182 VAL A O 1
ATOM 1450 N N . VAL A 1 183 ? -20.149 -9.172 -11.183 1.00 38.69 183 VAL A N 1
ATOM 1451 C CA . VAL A 1 183 ? -21.355 -8.658 -10.518 1.00 38.69 183 VAL A CA 1
ATOM 1452 C C . VAL A 1 183 ? -22.393 -9.769 -10.602 1.00 38.69 183 VAL A C 1
ATOM 1454 O O . VAL A 1 183 ? -22.934 -10.027 -11.674 1.00 38.69 183 VAL A O 1
ATOM 1457 N N . ARG A 1 184 ? -22.643 -10.483 -9.498 1.00 32.28 184 ARG A N 1
ATOM 1458 C CA . ARG A 1 184 ? -23.445 -11.710 -9.571 1.00 32.28 184 ARG A CA 1
ATOM 1459 C C . ARG A 1 184 ? -24.902 -11.487 -9.984 1.00 32.28 184 ARG A C 1
ATOM 1461 O O . ARG A 1 184 ? -25.497 -12.463 -10.401 1.00 32.28 184 ARG A O 1
ATOM 1468 N N . HIS A 1 185 ? -25.455 -10.266 -9.988 1.00 29.52 185 HIS A N 1
ATOM 1469 C CA . HIS A 1 185 ? -26.772 -9.985 -10.587 1.00 29.52 185 HIS A CA 1
ATOM 1470 C C . HIS A 1 185 ? -26.921 -8.519 -11.045 1.00 29.52 185 HIS A C 1
ATOM 1472 O O . HIS A 1 185 ? -26.929 -7.606 -10.224 1.00 29.52 185 HIS A O 1
ATOM 1478 N N . ALA A 1 186 ? -27.121 -8.297 -12.350 1.00 27.77 186 ALA A N 1
ATOM 1479 C CA . ALA A 1 186 ? -27.333 -6.978 -12.969 1.00 27.77 186 ALA A CA 1
ATOM 1480 C C . ALA A 1 186 ? -28.774 -6.418 -12.838 1.00 27.77 186 ALA A C 1
ATOM 1482 O O . ALA A 1 186 ? -29.077 -5.371 -13.398 1.00 27.77 186 ALA A O 1
ATOM 1483 N N . ALA A 1 187 ? -29.670 -7.079 -12.094 1.00 25.05 187 ALA A N 1
ATOM 1484 C CA . ALA A 1 187 ? -31.094 -6.713 -12.019 1.00 25.05 187 ALA A CA 1
ATOM 1485 C C . ALA A 1 187 ? -31.515 -5.961 -10.735 1.00 25.05 187 ALA A C 1
ATOM 1487 O O . ALA A 1 187 ? -32.677 -5.597 -10.593 1.00 25.05 187 ALA A O 1
ATOM 1488 N N . PHE A 1 188 ? -30.600 -5.701 -9.795 1.00 25.92 188 PHE A N 1
ATOM 1489 C CA . PHE A 1 188 ? -30.904 -5.008 -8.532 1.00 25.92 188 PHE A CA 1
ATOM 1490 C C . PHE A 1 188 ? -29.857 -3.935 -8.206 1.00 25.92 188 PHE A C 1
ATOM 1492 O O . PHE A 1 188 ? -29.216 -3.937 -7.156 1.00 25.92 188 PHE A O 1
ATOM 1499 N N . THR A 1 189 ? -29.720 -2.955 -9.095 1.00 28.11 189 THR A N 1
ATOM 1500 C CA . THR A 1 189 ? -28.847 -1.775 -8.936 1.00 28.11 189 THR A CA 1
ATOM 1501 C C . THR A 1 189 ? -29.203 -0.872 -7.746 1.00 28.11 189 THR A C 1
ATOM 1503 O O . THR A 1 189 ? -28.455 0.051 -7.446 1.00 28.11 189 THR A O 1
ATOM 1506 N N . LYS A 1 190 ? -30.304 -1.134 -7.021 1.00 25.67 190 LYS A N 1
ATOM 1507 C CA . LYS A 1 190 ? -30.768 -0.291 -5.903 1.00 25.67 190 LYS A CA 1
ATOM 1508 C C . LYS A 1 190 ? -30.802 -0.956 -4.520 1.00 25.67 190 LYS A C 1
ATOM 1510 O O . LYS A 1 190 ? -31.145 -0.274 -3.560 1.00 25.67 190 LYS A O 1
ATOM 1515 N N . LYS A 1 191 ? -30.497 -2.258 -4.375 1.00 25.08 191 LYS A N 1
ATOM 1516 C CA . LYS A 1 191 ? -30.758 -2.959 -3.093 1.00 25.08 191 LYS A CA 1
ATOM 1517 C C . LYS A 1 191 ? -29.820 -4.112 -2.716 1.00 25.08 191 LYS A C 1
ATOM 1519 O O . LYS A 1 191 ? -30.214 -4.983 -1.950 1.00 25.08 191 LYS A O 1
ATOM 1524 N N . LEU A 1 192 ? -28.580 -4.107 -3.196 1.00 27.53 192 LEU A N 1
ATOM 1525 C CA . LEU A 1 192 ? -27.542 -5.042 -2.745 1.00 27.53 192 LEU A CA 1
ATOM 1526 C C . LEU A 1 192 ? -26.263 -4.275 -2.383 1.00 27.53 192 LEU A C 1
ATOM 1528 O O . LEU A 1 192 ? -25.189 -4.529 -2.920 1.00 27.53 192 LEU A O 1
ATOM 1532 N N . SER A 1 193 ? -26.378 -3.330 -1.439 1.00 27.62 193 SER A N 1
ATOM 1533 C CA . SER A 1 193 ? -25.222 -3.024 -0.596 1.00 27.62 193 SER A CA 1
ATOM 1534 C C . SER A 1 193 ? -24.977 -4.294 0.216 1.00 27.62 193 SER A C 1
ATOM 1536 O O . SER A 1 193 ? -25.843 -4.783 0.947 1.00 27.62 193 SER A O 1
ATOM 1538 N N . LEU A 1 194 ? -23.832 -4.920 -0.022 1.00 32.44 194 LEU A N 1
ATOM 1539 C CA . LEU A 1 194 ? -23.353 -6.018 0.796 1.00 32.44 194 LEU A CA 1
ATOM 1540 C C . LEU A 1 194 ? -23.205 -5.443 2.210 1.00 32.44 194 LEU A C 1
ATOM 1542 O O . LEU A 1 194 ? -22.262 -4.701 2.471 1.00 32.44 194 LEU A O 1
ATOM 1546 N N . LYS A 1 195 ? -24.176 -5.716 3.092 1.00 27.97 195 LYS A N 1
ATOM 1547 C CA . LYS A 1 195 ? -24.119 -5.337 4.509 1.00 27.97 195 LYS A CA 1
ATOM 1548 C C . LYS A 1 195 ? -22.891 -6.008 5.107 1.00 27.97 195 LYS A C 1
ATOM 1550 O O . LYS A 1 195 ? -22.886 -7.212 5.352 1.00 27.97 195 LYS A O 1
ATOM 1555 N N . ARG A 1 196 ? -21.824 -5.236 5.248 1.00 40.03 196 ARG A N 1
ATOM 1556 C CA . ARG A 1 196 ? -20.515 -5.702 5.678 1.00 40.03 196 ARG A CA 1
ATOM 1557 C C . ARG A 1 196 ? -19.939 -4.664 6.625 1.00 40.03 196 ARG A C 1
ATOM 1559 O O . ARG A 1 196 ? -19.947 -3.479 6.299 1.00 40.03 196 ARG A O 1
ATOM 1566 N N . ASN A 1 197 ? -19.519 -5.132 7.796 1.00 37.47 197 ASN A N 1
ATOM 1567 C CA . ASN A 1 197 ? -18.996 -4.295 8.865 1.00 37.47 197 ASN A CA 1
ATOM 1568 C C . ASN A 1 197 ? -17.673 -3.634 8.433 1.00 37.47 197 ASN A C 1
ATOM 1570 O O . ASN A 1 197 ? -16.921 -4.139 7.599 1.00 37.47 197 ASN A O 1
ATOM 1574 N N . HIS A 1 198 ? -17.427 -2.478 9.030 1.00 45.69 198 HIS A N 1
ATOM 1575 C CA . HIS A 1 198 ? -16.583 -1.349 8.622 1.00 45.69 198 HIS A CA 1
ATOM 1576 C C . HIS A 1 198 ? -15.096 -1.669 8.486 1.00 45.69 198 HIS A C 1
ATOM 1578 O O . HIS A 1 198 ? -14.342 -0.948 7.841 1.00 45.69 198 HIS A O 1
ATOM 1584 N N . ASN A 1 199 ? -14.686 -2.802 9.043 1.00 42.00 199 ASN A N 1
ATOM 1585 C CA . ASN A 1 199 ? -13.306 -3.252 9.107 1.00 42.00 199 ASN A CA 1
ATOM 1586 C C . ASN A 1 199 ? -12.734 -3.717 7.754 1.00 42.00 199 ASN A C 1
ATOM 1588 O O . ASN A 1 199 ? -11.537 -3.957 7.652 1.00 42.00 199 ASN A O 1
ATOM 1592 N N . TRP A 1 200 ? -13.536 -3.873 6.694 1.00 45.03 200 TRP A N 1
ATOM 1593 C CA . TRP A 1 200 ? -13.099 -4.669 5.533 1.00 45.03 200 TRP A CA 1
ATOM 1594 C C . TRP A 1 200 ? -12.682 -3.886 4.286 1.00 45.03 200 TRP A C 1
ATOM 1596 O O . TRP A 1 200 ? -12.084 -4.471 3.388 1.00 45.03 200 TRP A O 1
ATOM 1606 N N . LEU A 1 201 ? -12.904 -2.574 4.210 1.00 42.41 201 LEU A N 1
ATOM 1607 C CA . LEU A 1 201 ? -12.515 -1.798 3.018 1.00 42.41 201 LEU A CA 1
ATOM 1608 C C . LEU A 1 201 ? -11.025 -1.448 2.985 1.00 42.41 201 LEU A C 1
ATOM 1610 O O . LEU A 1 201 ? -10.438 -1.374 1.910 1.00 42.41 201 LEU A O 1
ATOM 1614 N N . LEU A 1 202 ? -10.386 -1.370 4.153 1.00 42.72 202 LEU A N 1
ATOM 1615 C CA . LEU A 1 202 ? -8.925 -1.339 4.265 1.00 42.72 202 LEU A CA 1
ATOM 1616 C C . LEU A 1 202 ? -8.280 -2.671 3.851 1.00 42.72 202 LEU A C 1
ATOM 1618 O O . LEU A 1 202 ? -7.120 -2.697 3.451 1.00 42.72 202 LEU A O 1
ATOM 1622 N N . LEU A 1 203 ? -9.039 -3.773 3.896 1.00 40.25 203 LEU A N 1
ATOM 1623 C CA . LEU A 1 203 ? -8.564 -5.118 3.559 1.00 40.25 203 LEU A CA 1
ATOM 1624 C C . LEU A 1 203 ? -8.595 -5.435 2.071 1.00 40.25 203 LEU A C 1
ATOM 1626 O O . LEU A 1 203 ? -7.783 -6.233 1.611 1.00 40.25 203 LEU A O 1
ATOM 1630 N N . PHE A 1 204 ? -9.492 -4.814 1.307 1.00 45.34 204 PHE A N 1
ATOM 1631 C CA . PHE A 1 204 ? -9.528 -4.991 -0.150 1.00 45.34 204 PHE A CA 1
ATOM 1632 C C . PHE A 1 204 ? -8.316 -4.378 -0.854 1.00 45.34 204 PHE A C 1
ATOM 1634 O O . PHE A 1 204 ? -8.024 -4.695 -2.001 1.00 45.34 204 PHE A O 1
ATOM 1641 N N . TYR A 1 205 ? -7.602 -3.515 -0.146 1.00 45.56 205 TYR A N 1
ATOM 1642 C CA . TYR A 1 205 ? -6.695 -2.554 -0.726 1.00 45.56 205 TYR A CA 1
ATOM 1643 C C . TYR A 1 205 ? -5.213 -2.968 -0.669 1.00 45.56 205 TYR A C 1
ATOM 1645 O O . TYR A 1 205 ? -4.393 -2.473 -1.432 1.00 45.56 205 TYR A O 1
ATOM 1653 N N . MET A 1 206 ? -4.852 -3.954 0.157 1.00 46.88 206 MET A N 1
ATOM 1654 C CA . MET A 1 206 ? -3.477 -4.481 0.234 1.00 46.88 206 MET A CA 1
ATOM 1655 C C . MET A 1 206 ? -3.277 -5.799 -0.496 1.00 46.88 206 MET A C 1
ATOM 1657 O O . MET A 1 206 ? -2.457 -6.635 -0.124 1.00 46.88 206 MET A O 1
ATOM 1661 N N . LEU A 1 207 ? -3.986 -5.952 -1.609 1.00 48.34 207 LEU A N 1
ATOM 1662 C CA . LEU A 1 207 ? -3.729 -7.013 -2.572 1.00 48.34 207 LEU A CA 1
ATOM 1663 C C . LEU A 1 207 ? -2.528 -6.713 -3.488 1.00 48.34 207 LEU A C 1
ATOM 1665 O O . LEU A 1 207 ? -2.399 -7.309 -4.550 1.00 48.34 207 LEU A O 1
ATOM 1669 N N . LEU A 1 208 ? -1.633 -5.801 -3.108 1.00 46.72 208 LEU A N 1
ATOM 1670 C CA . LEU A 1 208 ? -0.488 -5.461 -3.951 1.00 46.72 208 LEU A CA 1
ATOM 1671 C C . LEU A 1 208 ? 0.761 -6.319 -3.692 1.00 46.72 208 LEU A C 1
ATOM 1673 O O . LEU A 1 208 ? 1.696 -6.277 -4.483 1.00 46.72 208 LEU A O 1
ATOM 1677 N N . LEU A 1 209 ? 0.783 -7.111 -2.614 1.00 43.16 209 LEU A N 1
ATOM 1678 C CA . LEU A 1 209 ? 2.023 -7.723 -2.114 1.00 43.16 209 LEU A CA 1
ATOM 1679 C C . LEU A 1 209 ? 2.173 -9.214 -2.453 1.00 43.16 209 LEU A C 1
ATOM 1681 O O . LEU A 1 209 ? 3.289 -9.695 -2.617 1.00 43.16 209 LEU A O 1
ATOM 1685 N N . LEU A 1 210 ? 1.060 -9.937 -2.616 1.00 40.91 210 LEU A N 1
ATOM 1686 C CA . LEU A 1 210 ? 1.071 -11.357 -3.006 1.00 40.91 210 LEU A CA 1
ATOM 1687 C C . LEU A 1 210 ? 0.811 -11.578 -4.499 1.00 40.91 210 LEU A C 1
ATOM 1689 O O . LEU A 1 210 ? 1.197 -12.610 -5.038 1.00 40.91 210 LEU A O 1
ATOM 1693 N N . ALA A 1 211 ? 0.170 -10.621 -5.177 1.00 41.16 211 ALA A N 1
ATOM 1694 C CA . ALA A 1 211 ? -0.092 -10.748 -6.603 1.00 41.16 211 ALA A CA 1
ATOM 1695 C C . ALA A 1 211 ? 1.193 -10.576 -7.421 1.00 41.16 211 ALA A C 1
ATOM 1697 O O . ALA A 1 211 ? 1.392 -11.313 -8.367 1.00 41.16 211 ALA A O 1
ATOM 1698 N N . THR A 1 212 ? 2.111 -9.680 -7.061 1.00 43.66 212 THR A N 1
ATOM 1699 C CA . THR A 1 212 ? 3.311 -9.449 -7.883 1.00 43.66 212 THR A CA 1
ATOM 1700 C C . THR A 1 212 ? 4.350 -10.555 -7.743 1.00 43.66 212 THR A C 1
ATOM 1702 O O . THR A 1 212 ? 4.872 -11.002 -8.755 1.00 43.66 212 THR A O 1
ATOM 1705 N N . THR A 1 213 ? 4.590 -11.089 -6.543 1.00 40.72 213 THR A N 1
ATOM 1706 C CA . THR A 1 213 ? 5.554 -12.190 -6.353 1.00 40.72 213 THR A CA 1
ATOM 1707 C C . THR A 1 213 ? 5.105 -13.491 -7.023 1.00 40.72 213 THR A C 1
ATOM 1709 O O . THR A 1 213 ? 5.917 -14.150 -7.660 1.00 40.72 213 THR A O 1
ATOM 1712 N N . LEU A 1 214 ? 3.809 -13.830 -6.981 1.00 37.03 214 LEU A N 1
ATOM 1713 C CA . LEU A 1 214 ? 3.285 -15.038 -7.641 1.00 37.03 214 LEU A CA 1
ATOM 1714 C C . LEU A 1 214 ? 3.034 -14.868 -9.150 1.00 37.03 214 LEU A C 1
ATOM 1716 O O . LEU A 1 214 ? 2.986 -15.859 -9.878 1.00 37.03 214 LEU A O 1
ATOM 1720 N N . PHE A 1 215 ? 2.845 -13.638 -9.637 1.00 39.47 215 PHE A N 1
ATOM 1721 C CA . PHE A 1 215 ? 2.584 -13.377 -11.058 1.00 39.47 215 PHE A CA 1
ATOM 1722 C C . PHE A 1 215 ? 3.867 -13.058 -11.840 1.00 39.47 215 PHE A C 1
ATOM 1724 O O . PHE A 1 215 ? 3.920 -13.357 -13.032 1.00 39.47 215 PHE A O 1
ATOM 1731 N N . CYS A 1 216 ? 4.924 -12.554 -11.186 1.00 39.00 216 CYS A N 1
ATOM 1732 C CA . CYS A 1 216 ? 6.246 -12.393 -11.799 1.00 39.00 216 CYS A CA 1
ATOM 1733 C C . CYS A 1 216 ? 6.825 -13.729 -12.275 1.00 39.00 216 CYS A C 1
ATOM 1735 O O . CYS A 1 216 ? 7.268 -13.793 -13.417 1.00 39.00 216 CYS A O 1
ATOM 1737 N N . ASP A 1 217 ? 6.692 -14.809 -11.499 1.00 34.41 217 ASP A N 1
ATOM 1738 C CA . ASP A 1 217 ? 7.124 -16.148 -11.936 1.00 34.41 217 ASP A CA 1
ATOM 1739 C C . ASP A 1 217 ? 6.367 -16.650 -13.176 1.00 34.41 217 ASP A C 1
ATOM 1741 O O . ASP A 1 217 ? 6.903 -17.423 -13.970 1.00 34.41 217 ASP A O 1
ATOM 1745 N N . ARG A 1 218 ? 5.121 -16.209 -13.392 1.00 34.62 218 ARG A N 1
ATOM 1746 C CA . ARG A 1 218 ? 4.324 -16.618 -14.561 1.00 34.62 218 ARG A CA 1
ATOM 1747 C C . ARG A 1 218 ? 4.510 -15.718 -15.779 1.00 34.62 218 ARG A C 1
ATOM 1749 O O . ARG A 1 218 ? 4.488 -16.240 -16.889 1.00 34.62 218 ARG A O 1
ATOM 1756 N N . ILE A 1 219 ? 4.704 -14.409 -15.610 1.00 39.19 219 ILE A N 1
ATOM 1757 C CA . ILE A 1 219 ? 4.940 -13.495 -16.741 1.00 39.19 219 ILE A CA 1
ATOM 1758 C C . ILE A 1 219 ? 6.371 -13.626 -17.274 1.00 39.19 219 ILE A C 1
ATOM 1760 O O . ILE A 1 219 ? 6.528 -13.621 -18.496 1.00 39.19 219 ILE A O 1
ATOM 1764 N N . LEU A 1 220 ? 7.389 -13.803 -16.415 1.00 36.66 220 LEU A N 1
ATOM 1765 C CA . LEU A 1 220 ? 8.754 -14.065 -16.895 1.00 36.66 220 LEU A CA 1
ATOM 1766 C C . LEU A 1 220 ? 8.784 -15.358 -17.720 1.00 36.66 220 LEU A C 1
ATOM 1768 O O . LEU A 1 220 ? 9.237 -15.344 -18.859 1.00 36.66 220 LEU A O 1
ATOM 1772 N N . ASN A 1 221 ? 8.183 -16.439 -17.209 1.00 34.81 221 ASN A N 1
ATOM 1773 C CA . ASN A 1 221 ? 8.093 -17.704 -17.945 1.00 34.81 221 ASN A CA 1
ATOM 1774 C C . ASN A 1 221 ? 7.266 -17.593 -19.237 1.00 34.81 221 ASN A C 1
ATOM 1776 O O . ASN A 1 221 ? 7.606 -18.219 -20.238 1.00 34.81 221 ASN A O 1
ATOM 1780 N N . TRP A 1 222 ? 6.202 -16.783 -19.262 1.00 36.44 222 TRP A N 1
ATOM 1781 C CA . TRP A 1 222 ? 5.389 -16.614 -20.470 1.00 36.44 222 TRP A CA 1
ATOM 1782 C C . TRP A 1 222 ? 6.102 -15.810 -21.567 1.00 36.44 222 TRP A C 1
ATOM 1784 O O . TRP A 1 222 ? 5.958 -16.156 -22.740 1.00 36.44 222 TRP A O 1
ATOM 1794 N N . LYS A 1 223 ? 6.891 -14.784 -21.212 1.00 36.53 223 LYS A N 1
ATOM 1795 C CA . LYS A 1 223 ? 7.698 -14.021 -22.183 1.00 36.53 223 LYS A CA 1
ATOM 1796 C C . LYS A 1 223 ? 8.916 -14.811 -22.674 1.00 36.53 223 LYS A C 1
ATOM 1798 O O . LYS A 1 223 ? 9.199 -14.755 -23.861 1.00 36.53 223 LYS A O 1
ATOM 1803 N N . ILE A 1 224 ? 9.576 -15.585 -21.809 1.00 45.38 224 ILE A N 1
ATOM 1804 C CA . ILE A 1 224 ? 10.732 -16.422 -22.184 1.00 45.38 224 ILE A CA 1
ATOM 1805 C C . ILE A 1 224 ? 10.321 -17.570 -23.127 1.00 45.38 224 ILE A C 1
ATOM 1807 O O . ILE A 1 224 ? 11.093 -17.958 -23.995 1.00 45.38 224 ILE A O 1
ATOM 1811 N N . HIS A 1 225 ? 9.099 -18.100 -23.011 1.00 37.31 225 HIS A N 1
ATOM 1812 C CA . HIS A 1 225 ? 8.615 -19.185 -23.880 1.00 37.31 225 HIS A CA 1
ATOM 1813 C C . HIS A 1 225 ? 7.884 -18.742 -25.157 1.00 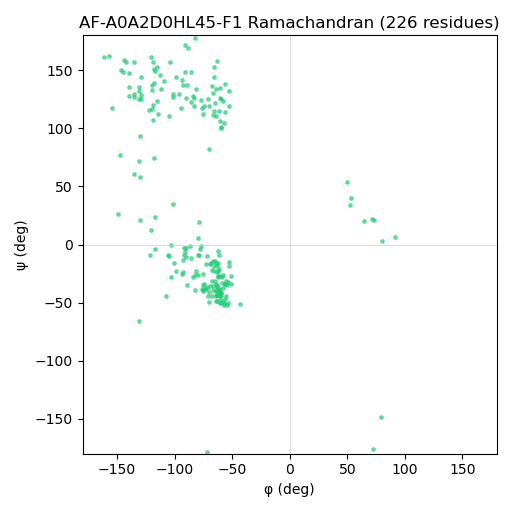37.31 225 HIS A C 1
ATOM 1815 O O . HIS A 1 225 ? 7.561 -19.602 -25.971 1.00 37.31 225 HIS A O 1
ATOM 1821 N N . ASN A 1 226 ? 7.603 -17.448 -25.349 1.00 35.69 226 ASN A N 1
ATOM 1822 C CA . ASN A 1 226 ? 6.838 -16.958 -26.508 1.00 35.69 226 ASN A CA 1
ATOM 1823 C C . ASN A 1 226 ? 7.504 -15.791 -27.258 1.00 35.69 226 ASN A C 1
ATOM 1825 O O . ASN A 1 2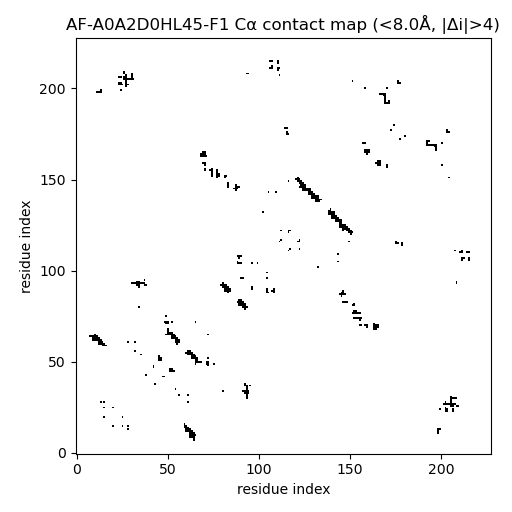26 ? 6.811 -15.057 -27.965 1.00 35.69 226 ASN A O 1
ATOM 1829 N N . MET A 1 227 ? 8.818 -15.595 -27.125 1.00 29.78 227 MET A N 1
ATOM 1830 C CA . MET A 1 227 ? 9.547 -14.785 -28.108 1.00 29.78 227 MET A CA 1
ATOM 1831 C C . MET A 1 227 ? 9.869 -15.651 -29.342 1.00 29.78 227 MET A C 1
ATOM 1833 O O . MET A 1 227 ? 10.252 -16.807 -29.154 1.00 29.78 227 MET A O 1
ATOM 1837 N N . PRO A 1 228 ? 9.642 -15.143 -30.569 1.00 40.75 228 PRO A N 1
ATOM 1838 C CA . PRO A 1 228 ? 9.975 -15.841 -31.812 1.00 40.75 228 PRO A CA 1
ATOM 1839 C C . PRO A 1 228 ? 11.484 -16.019 -32.011 1.00 40.75 228 PRO A C 1
ATOM 1841 O O . PRO A 1 228 ? 12.253 -15.166 -31.511 1.00 40.75 228 PRO A O 1
#

Secondary structure (DSSP, 8-state):
----------SEEEETT-TT--HHHHHHHHHHHHHHHHHHHHS-SGGGSGGG-EEEEETTEEEEE--S-HHHHHHHHHHHHEEE-TTS-EEEGGGTGGGS-HHHHHHHHHHHHTTTS-STTTEEEEEEEEEEEEETTEEEEEEEEEEEEEGGGGTHHHHB-TTSPBPSSPPPPPGGGSTT---S-TT-TTS------GGGTTTSS-TTSHHHHHHHHHHHHHHHTS--

Sequence (228 aa):
MPVVASVVNPKIQLSLGDPSITWIHRAGIAGLWMTLKQLEKLYPIPAERPGNLTWLLTPRTLSLEWQGQDFVVLDWLLKQSFQINEEGLISLTGLNTHSINIETQINIHLGITGTFLQHNQVFKFDGGKSWSFIVDGIEIDVEYKKAVSYAHQHFAKQLCDKQGQLFEQSIGVSGWLYPGSVVRHAAFTKKLSLKRNHNWLLLFYMLLLLATTLFCDRILNWKIHNMP

Nearest PDB structures (foldseek):
  8fcu-assembly1_I  TM=9.143E-01  e=2.277E-19  Nostoc sp. 'Peltigera membranacea cyanobiont' 210A
  6sur-assembly1_B  TM=3.578E-01  e=2.403E+00  Mus musculus
  1yu9-assembly1_A  TM=4.019E-01  e=4.492E+00  Homo sapiens
  6whe-assembly1_A  TM=3.678E-01  e=5.033E+00  Homo sapiens

pLDDT: mean 73.03, std 23.12, range [25.05, 96.44]

Foldseek 3Di:
DDDPPPPDPFPAKDFQPPPPDDPLLVLLVLLLVLLVVLVCVVPVFLVVAAQSWDWDDDPTMIGIHGHDFQLRRVLVSQPSQFDADPQLFTDGSSVVCVPPDPVLSLLLRCLCCVALVVDCVFWDFDDKDWDWDQDPNDIDIDIDTRTPGGNRSNCSVQQADPRRHGDPFQGDDDCSLPPPDDPPDPPCPDPDRPGDDSNRPSSSRSSSPVSSVVVSVVVVVVVVVPDD